Protein AF-A0A7V9LE25-F1 (afdb_monomer_lite)

pLDDT: mean 76.02, std 14.4, range [41.12, 96.38]

Sequence (338 aa):
MLVRAFVCPKCGASRETLEGALIITCVYCGGIIGIDTRHYWDPVKLAAGLDEGIRRSVRPTVFEARQKALGAVIYEAATRRDRARWRCASEEMYTLTAVNDPSQLGAMTVRDWVATGVAMAEAQEFDPAVKQLATDLAMSSVALQTTTDPIAAAREILEAGRRYARAFAALPEAALAMRDGGVEGYAIMMARNYVAGYEGTLGVGVAKRIYAEVFGDRITADARCKKCGAEIAGDLERCAFCGAVSEVRVDDPWLVSNLANWELVAHELVRKGQLDTIDPVRALLGFLRSHRERVAPEHLLEFVRRAIPWVSRERLHEGLAHWALMDDQLELIETLQR

Foldseek 3Di:
DQWDWDAQPPPRDIDTAGPPQQWFADLPQRWIAGPVVRDTDHQVCQLVVNCCVVCVVAPPVRLVVLLVVLVVQLVVCLVVVVLVSNLNSQRSNLLSCCNVDVVVQFPHGSSLSSLQRSVLVSCCRPPVVLVVLVVQLVVLLVCLQPPPDNLVSLLSNLVSLLVNLVVQCPPPSNQVQQPQQHSNLRSQQSSQVSLVVCVVRNDPCNSVCNCCVPVNADPDDDFAAPRRRGDDDDQWDQRNRRRGTGHRDPPDPLLVVVLVVLVVVCVVCVVVVNNPDLVSLVVLVVVCVVPVVPDDLVSSLVSVCVSNVPQDPVSNVVSVVVVPPDPPCVVSNVVNVD

Radius of gyration: 26.1 Å; chains: 1; bounding box: 50×38×78 Å

Secondary structure (DSSP, 8-state):
--EEEEE-TTT--EEEEETT--EEE-TTT--EEETTT--EE-HHHHHTT--HHHHHHS-HHHHHHHHHHHHHHHHHHHHTT-HHHHHHHHHHHHHHHHHH-GGGGTTS-HHHHHHHHHHHHHHHHH-HHHHHHHHHHHHHHHHHHH-S-HHHHHHHHHHHHHHHHHHHHTSTTGGGGGTTTHHHHHHHHHHHHHHHHHGGGS-TTHHHHHHHHHH-----SS-B-TTT--B-SSSEEE-TTT--EEE---S-HHHHHHHHHHHHHHHHHHHTT-TTSSHHHHHHHHHHHHHTTTS-HHHHHHHHHHH-TTS-HHHHHHHHHTT--SGGGHHHHHHTT-

Structure (mmCIF, N/CA/C/O backbone):
data_AF-A0A7V9LE25-F1
#
_entry.id   AF-A0A7V9LE25-F1
#
loop_
_atom_site.group_PDB
_atom_site.id
_atom_site.type_symbol
_atom_site.label_atom_id
_atom_site.label_alt_id
_atom_site.label_comp_id
_atom_site.label_asym_id
_atom_site.label_entity_id
_atom_site.label_seq_id
_atom_site.pdbx_PDB_ins_code
_atom_site.Cartn_x
_atom_site.Cartn_y
_atom_site.Cartn_z
_atom_site.occupancy
_atom_site.B_iso_or_equiv
_atom_site.auth_seq_id
_atom_site.auth_comp_id
_atom_site.auth_asym_id
_atom_site.auth_atom_id
_atom_site.pdbx_PDB_model_num
ATOM 1 N N . MET A 1 1 ? 14.742 6.803 -26.270 1.00 52.91 1 MET A N 1
ATOM 2 C CA . MET A 1 1 ? 14.814 5.337 -26.150 1.00 52.91 1 MET A CA 1
ATOM 3 C C . MET A 1 1 ? 16.131 5.003 -25.485 1.00 52.91 1 MET A C 1
ATOM 5 O O . MET A 1 1 ? 17.131 5.327 -26.097 1.00 52.91 1 MET A O 1
ATOM 9 N N . LEU A 1 2 ? 16.125 4.442 -24.274 1.00 60.12 2 LEU A N 1
ATOM 10 C CA . LEU A 1 2 ? 17.259 3.688 -23.715 1.00 60.12 2 LEU A CA 1
ATOM 11 C C . LEU A 1 2 ? 16.670 2.580 -22.823 1.00 60.12 2 LEU A C 1
ATOM 13 O O . LEU A 1 2 ? 16.793 2.569 -21.596 1.00 60.12 2 LEU A O 1
ATOM 17 N N . VAL A 1 3 ? 15.885 1.723 -23.483 1.00 75.12 3 VAL A N 1
ATOM 18 C CA . VAL A 1 3 ? 15.461 0.420 -22.973 1.00 75.12 3 VAL A CA 1
ATOM 19 C C . VAL A 1 3 ? 16.441 -0.584 -23.577 1.00 75.12 3 VAL A C 1
ATOM 21 O O . VAL A 1 3 ? 16.619 -0.593 -24.794 1.00 75.12 3 VAL A O 1
ATOM 24 N N . ARG A 1 4 ? 17.112 -1.385 -22.748 1.00 84.75 4 ARG A N 1
ATOM 25 C CA . ARG A 1 4 ? 18.022 -2.446 -23.187 1.00 84.75 4 ARG A CA 1
ATOM 26 C C . ARG A 1 4 ? 17.361 -3.808 -23.069 1.00 84.75 4 ARG A C 1
ATOM 28 O O . ARG A 1 4 ? 16.675 -4.091 -22.086 1.00 84.75 4 ARG A O 1
ATOM 35 N N . ALA A 1 5 ? 17.629 -4.664 -24.048 1.00 86.19 5 ALA A N 1
ATOM 36 C CA . ALA A 1 5 ? 17.302 -6.075 -23.951 1.00 86.19 5 ALA A CA 1
ATOM 37 C C . ALA A 1 5 ? 18.282 -6.779 -22.999 1.00 86.19 5 ALA A C 1
ATOM 39 O O . ALA A 1 5 ? 19.484 -6.502 -22.999 1.00 86.19 5 ALA A O 1
ATOM 40 N N . PHE A 1 6 ? 17.782 -7.718 -22.207 1.00 85.12 6 PHE A N 1
ATOM 41 C CA . PHE A 1 6 ? 18.596 -8.634 -21.419 1.00 85.12 6 PHE A CA 1
ATOM 42 C C . PHE A 1 6 ? 17.930 -10.016 -21.368 1.00 85.12 6 PHE A C 1
ATOM 44 O O . PHE A 1 6 ? 16.734 -10.166 -21.612 1.00 85.12 6 PHE A O 1
ATOM 51 N N . VAL A 1 7 ? 18.715 -11.037 -21.031 1.00 87.75 7 VAL A N 1
ATOM 52 C CA . VAL A 1 7 ? 18.238 -12.416 -20.888 1.00 87.75 7 VAL A CA 1
ATOM 53 C C . VAL A 1 7 ? 18.354 -12.835 -19.429 1.00 87.75 7 VAL A C 1
ATOM 55 O O . VAL A 1 7 ? 19.406 -12.659 -18.812 1.00 87.75 7 VAL A O 1
ATOM 58 N N . CYS A 1 8 ? 17.282 -13.391 -18.862 1.00 88.44 8 CYS A N 1
ATOM 59 C CA . CYS A 1 8 ? 17.302 -13.903 -17.496 1.00 88.44 8 CYS A CA 1
ATOM 60 C C . CYS A 1 8 ? 18.345 -15.030 -17.364 1.00 88.44 8 CYS A C 1
ATOM 62 O O . CYS A 1 8 ? 18.209 -16.048 -18.045 1.00 88.44 8 CYS A O 1
ATOM 64 N N . PRO A 1 9 ? 19.325 -14.925 -16.445 1.00 86.69 9 PRO A N 1
ATOM 65 C CA . PRO A 1 9 ? 20.386 -15.924 -16.311 1.00 86.69 9 PRO A CA 1
ATOM 66 C C . PRO A 1 9 ? 19.888 -17.282 -15.789 1.00 86.69 9 PRO A C 1
ATOM 68 O O . PRO A 1 9 ? 20.583 -18.278 -15.942 1.00 86.69 9 PRO A O 1
ATOM 71 N N . LYS A 1 10 ? 18.690 -17.341 -15.185 1.00 87.81 10 LYS A N 1
ATOM 72 C CA . LYS A 1 10 ? 18.098 -18.585 -14.667 1.00 87.81 10 LYS A CA 1
ATOM 73 C C . LYS A 1 10 ? 17.203 -19.302 -15.677 1.00 87.81 10 LYS A C 1
ATOM 75 O O . LYS A 1 10 ? 17.311 -20.512 -15.817 1.00 87.81 10 LYS A O 1
ATOM 80 N N . CYS A 1 11 ? 16.280 -18.587 -16.324 1.00 89.88 11 CYS A N 1
ATOM 81 C CA . CYS A 1 11 ? 15.265 -19.210 -17.188 1.00 89.88 11 CYS A CA 1
ATOM 82 C C . CYS A 1 11 ? 15.449 -18.935 -18.686 1.00 89.88 11 CYS A C 1
ATOM 84 O O . CYS A 1 11 ? 14.677 -19.451 -19.485 1.00 89.88 11 CYS A O 1
ATOM 86 N N . GLY A 1 12 ? 16.425 -18.111 -19.080 1.00 90.31 12 GLY A N 1
ATOM 87 C CA . GLY A 1 12 ? 16.688 -17.795 -20.486 1.00 90.31 12 GLY A CA 1
ATOM 88 C C . GLY A 1 12 ? 15.657 -16.873 -21.148 1.00 90.31 12 GLY A C 1
ATOM 89 O O . GLY A 1 12 ? 15.772 -16.590 -22.336 1.00 90.31 12 GLY A O 1
ATOM 90 N N . ALA A 1 13 ? 14.660 -16.377 -20.411 1.00 89.44 13 ALA A N 1
ATOM 91 C CA . ALA A 1 13 ? 13.652 -15.488 -20.973 1.00 89.44 13 ALA A CA 1
ATOM 92 C C . ALA A 1 13 ? 14.240 -14.120 -21.356 1.00 89.44 13 ALA A C 1
ATOM 94 O O . ALA A 1 13 ? 14.942 -13.497 -20.552 1.00 89.44 13 ALA A O 1
ATOM 95 N N . SER A 1 14 ? 13.907 -13.650 -22.562 1.00 88.00 14 SER A N 1
ATOM 96 C CA . SER A 1 14 ? 14.242 -12.303 -23.034 1.00 88.00 14 SER A CA 1
ATOM 97 C C . SER A 1 14 ? 13.338 -11.259 -22.389 1.00 88.00 14 SER A C 1
ATOM 99 O O . SER A 1 14 ? 12.151 -11.502 -22.140 1.00 88.00 14 SER A O 1
ATOM 101 N N . ARG A 1 15 ? 13.916 -10.103 -22.080 1.00 86.62 15 ARG A N 1
ATOM 102 C CA . ARG A 1 15 ? 13.278 -9.033 -21.326 1.00 86.62 15 ARG A CA 1
ATOM 103 C C . ARG A 1 15 ? 13.868 -7.682 -21.703 1.00 86.62 15 ARG A C 1
ATOM 105 O O . ARG A 1 15 ? 14.985 -7.587 -22.200 1.00 86.62 15 ARG A O 1
ATOM 112 N N . GLU A 1 16 ? 13.116 -6.645 -21.388 1.00 89.88 16 GLU A N 1
ATOM 113 C CA . GLU A 1 16 ? 13.487 -5.252 -21.580 1.00 89.88 16 GLU A CA 1
ATOM 114 C C . GLU A 1 16 ? 13.590 -4.554 -20.220 1.00 89.88 16 GLU A C 1
ATOM 116 O O . GLU A 1 16 ? 12.867 -4.896 -19.285 1.00 89.88 16 GLU A O 1
ATOM 121 N N . THR A 1 17 ? 14.529 -3.621 -20.084 1.00 89.94 17 THR A N 1
ATOM 122 C CA . THR A 1 17 ? 14.715 -2.812 -18.871 1.00 89.94 17 THR A CA 1
ATOM 123 C C . THR A 1 17 ? 15.326 -1.457 -19.215 1.00 89.94 17 THR A C 1
ATOM 125 O O . THR A 1 17 ? 15.861 -1.278 -20.305 1.00 89.94 17 THR A O 1
ATOM 128 N N . LEU A 1 18 ? 15.305 -0.495 -18.296 1.00 90.69 18 LEU A N 1
ATOM 129 C CA . LEU A 1 18 ? 16.028 0.765 -18.476 1.00 90.69 18 LEU A CA 1
ATOM 130 C C . LEU A 1 18 ? 17.547 0.531 -18.509 1.00 90.69 18 LEU A C 1
ATOM 132 O O . LEU A 1 18 ? 18.080 -0.311 -17.786 1.00 90.69 18 LEU A O 1
ATOM 136 N N . GLU A 1 19 ? 18.281 1.319 -19.295 1.00 86.12 19 GLU A N 1
ATOM 137 C CA . GLU A 1 19 ? 19.746 1.196 -19.360 1.00 86.12 19 GLU A CA 1
ATOM 138 C C . GLU A 1 19 ? 20.439 1.369 -18.004 1.00 86.12 19 GLU A C 1
ATOM 140 O O . GLU A 1 19 ? 21.367 0.628 -17.703 1.00 86.12 19 GLU A O 1
ATOM 145 N N . GLY A 1 20 ? 19.942 2.260 -17.146 1.00 84.44 20 GLY A N 1
ATOM 146 C CA . GLY A 1 20 ? 20.463 2.466 -15.790 1.00 84.44 20 GLY A CA 1
ATOM 147 C C . GLY A 1 20 ? 19.776 1.644 -14.697 1.00 84.44 20 GLY A C 1
ATOM 148 O O . GLY A 1 20 ? 19.848 2.044 -13.536 1.00 84.44 20 GLY A O 1
ATOM 149 N N . ALA A 1 21 ? 19.030 0.591 -15.047 1.00 87.19 21 ALA A N 1
ATOM 150 C CA . ALA A 1 21 ? 18.333 -0.218 -14.054 1.00 87.19 21 ALA A CA 1
ATOM 151 C C . ALA A 1 21 ? 19.314 -0.938 -13.124 1.00 87.19 21 ALA A C 1
ATOM 153 O O . ALA A 1 21 ? 20.298 -1.507 -13.590 1.00 87.19 21 ALA A O 1
ATOM 154 N N . LEU A 1 22 ? 19.031 -0.939 -11.820 1.00 86.44 22 LEU A N 1
ATOM 155 C CA . LEU A 1 22 ? 19.869 -1.614 -10.825 1.00 86.44 22 LEU A CA 1
ATOM 156 C C . LEU A 1 22 ? 19.486 -3.084 -10.685 1.00 86.44 22 LEU A C 1
ATOM 158 O O . LEU A 1 22 ? 20.320 -3.985 -10.812 1.00 86.44 22 LEU A O 1
ATOM 162 N N . ILE A 1 23 ? 18.203 -3.312 -10.421 1.00 87.56 23 ILE A N 1
ATOM 163 C CA . ILE A 1 23 ? 17.620 -4.631 -10.220 1.00 87.56 23 ILE A CA 1
ATOM 164 C C . ILE A 1 23 ? 16.262 -4.704 -10.893 1.00 87.56 23 ILE A C 1
ATOM 166 O O . ILE A 1 23 ? 15.583 -3.698 -11.057 1.00 87.56 23 ILE A O 1
ATOM 170 N N . ILE A 1 24 ? 15.843 -5.908 -11.241 1.00 87.69 24 ILE A N 1
ATOM 171 C CA . ILE A 1 24 ? 14.534 -6.152 -11.842 1.00 87.69 24 ILE A CA 1
ATOM 172 C C . ILE A 1 24 ? 14.018 -7.528 -11.452 1.00 87.69 24 ILE A C 1
ATOM 174 O O . ILE A 1 24 ? 14.795 -8.438 -11.159 1.00 87.69 24 ILE A O 1
ATOM 178 N N . THR A 1 25 ? 12.704 -7.697 -11.516 1.00 90.25 25 THR A N 1
ATOM 179 C CA . THR A 1 25 ? 12.060 -8.992 -11.307 1.00 90.25 25 THR A CA 1
ATOM 180 C C . THR A 1 25 ? 11.818 -9.686 -12.644 1.00 90.25 25 THR A C 1
ATOM 182 O O . THR A 1 25 ? 11.245 -9.114 -13.572 1.00 90.25 25 THR A O 1
ATOM 185 N N . CYS A 1 26 ? 12.229 -10.946 -12.769 1.00 88.94 26 CYS A N 1
ATOM 186 C CA . CYS A 1 26 ? 11.864 -11.762 -13.920 1.00 88.94 26 CYS A CA 1
ATOM 187 C C . CYS A 1 26 ? 10.402 -12.205 -13.804 1.00 88.94 26 CYS A C 1
ATOM 189 O O . CYS A 1 26 ? 10.065 -13.005 -12.938 1.00 88.94 26 CYS A O 1
ATOM 191 N N . VAL A 1 27 ? 9.540 -11.770 -14.723 1.00 83.50 27 VAL A N 1
ATOM 192 C CA . VAL A 1 27 ? 8.109 -12.142 -14.712 1.00 83.50 27 VAL A CA 1
ATOM 193 C C . VAL A 1 27 ? 7.844 -13.635 -14.924 1.00 83.50 27 VAL A C 1
ATOM 195 O O . VAL A 1 27 ? 6.746 -14.100 -14.658 1.00 83.50 27 VAL A O 1
ATOM 198 N N . TYR A 1 28 ? 8.830 -14.401 -15.397 1.00 85.38 28 TYR A N 1
ATOM 199 C CA . TYR A 1 28 ? 8.669 -15.834 -15.644 1.00 85.38 28 TYR A CA 1
ATOM 200 C C . TYR A 1 28 ? 9.037 -16.653 -14.405 1.00 85.38 28 TYR A C 1
ATOM 202 O O . TYR A 1 28 ? 8.197 -17.356 -13.846 1.00 85.38 28 TYR A O 1
ATOM 210 N N . CYS A 1 29 ? 10.283 -16.533 -13.933 1.00 85.62 29 CYS A N 1
ATOM 211 C CA . CYS A 1 29 ? 10.780 -17.320 -12.799 1.00 85.62 29 CYS A CA 1
ATOM 212 C C . CYS A 1 29 ? 10.691 -16.604 -11.443 1.00 85.62 29 CYS A C 1
ATOM 214 O O . CYS A 1 29 ? 11.029 -17.194 -10.421 1.00 85.62 29 CYS A O 1
ATOM 216 N N . GLY A 1 30 ? 10.285 -15.333 -11.432 1.00 85.25 30 GLY A N 1
ATOM 217 C CA . GLY A 1 30 ? 10.141 -14.494 -10.244 1.00 85.25 30 GLY A CA 1
ATOM 218 C C . GLY A 1 30 ? 11.441 -14.013 -9.612 1.00 85.25 30 GLY A C 1
ATOM 219 O O . GLY A 1 30 ? 11.386 -13.246 -8.659 1.00 85.25 30 GLY A O 1
ATOM 220 N N . GLY A 1 31 ? 12.602 -14.444 -10.107 1.00 86.12 31 GLY A N 1
ATOM 221 C CA . GLY A 1 31 ? 13.877 -14.063 -9.509 1.00 86.12 31 GLY A CA 1
ATOM 222 C C . GLY A 1 31 ? 14.253 -12.611 -9.742 1.00 86.12 31 GLY A C 1
ATOM 223 O O . GLY A 1 31 ? 13.949 -12.041 -10.793 1.00 86.12 31 GLY A O 1
ATOM 224 N N . ILE A 1 32 ? 14.941 -12.045 -8.754 1.00 87.44 32 ILE A N 1
ATOM 225 C CA . ILE A 1 32 ? 15.479 -10.690 -8.825 1.00 87.44 32 ILE A CA 1
ATOM 226 C C . ILE A 1 32 ? 16.865 -10.778 -9.447 1.00 87.44 32 ILE A C 1
ATOM 228 O O . ILE A 1 32 ? 17.665 -11.643 -9.089 1.00 87.44 32 ILE A O 1
ATOM 232 N N . ILE A 1 33 ? 17.137 -9.908 -10.410 1.00 87.56 33 ILE A N 1
ATOM 233 C CA . ILE A 1 33 ? 18.364 -9.941 -11.198 1.00 87.56 33 ILE A CA 1
ATOM 234 C C . ILE A 1 33 ? 19.048 -8.594 -11.073 1.00 87.56 33 ILE A C 1
ATOM 236 O O . ILE A 1 33 ? 18.444 -7.564 -11.369 1.00 87.56 33 ILE A O 1
ATOM 240 N N . GLY A 1 34 ? 20.311 -8.617 -10.663 1.00 86.56 34 GLY A N 1
ATOM 241 C CA . GLY A 1 34 ? 21.190 -7.460 -10.701 1.00 86.56 34 GLY A CA 1
ATOM 242 C C . GLY A 1 34 ? 21.617 -7.247 -12.136 1.00 86.56 34 GLY A C 1
ATOM 243 O O . GLY A 1 34 ? 22.195 -8.138 -12.753 1.00 86.56 34 GLY A O 1
ATOM 244 N N . ILE A 1 35 ? 21.293 -6.094 -12.694 1.00 82.50 35 ILE A N 1
ATOM 245 C CA . ILE A 1 35 ? 21.424 -5.887 -14.130 1.00 82.50 35 ILE A CA 1
ATOM 246 C C . ILE A 1 35 ? 22.896 -5.822 -14.563 1.00 82.50 35 ILE A C 1
ATOM 248 O O . ILE A 1 35 ? 23.280 -6.465 -15.542 1.00 82.50 35 ILE A O 1
ATOM 252 N N . ASP A 1 36 ? 23.732 -5.109 -13.809 1.00 78.81 36 ASP A N 1
ATOM 253 C CA . ASP A 1 36 ? 25.155 -4.977 -14.135 1.00 78.81 36 ASP A CA 1
ATOM 254 C C . ASP A 1 36 ? 25.995 -6.112 -13.534 1.00 78.81 36 ASP A C 1
ATOM 256 O O . ASP A 1 36 ? 26.968 -6.558 -14.137 1.00 78.81 36 ASP A O 1
ATOM 260 N N . THR A 1 37 ? 25.588 -6.650 -12.380 1.00 76.62 37 THR A N 1
ATOM 261 C CA . THR A 1 37 ? 26.287 -7.772 -11.730 1.00 76.62 37 THR A CA 1
ATOM 262 C C . THR A 1 37 ? 25.916 -9.129 -12.327 1.00 76.62 37 THR A C 1
ATOM 264 O O . THR A 1 37 ? 26.602 -10.117 -12.071 1.00 76.62 37 THR A O 1
ATOM 267 N N . ARG A 1 38 ? 24.803 -9.202 -13.075 1.00 76.31 38 ARG A N 1
ATOM 268 C CA . ARG A 1 38 ? 24.114 -10.438 -13.495 1.00 76.31 38 ARG A CA 1
ATOM 269 C C . ARG A 1 38 ? 23.834 -11.407 -12.349 1.00 76.31 38 ARG A C 1
ATOM 271 O O . ARG A 1 38 ? 23.556 -12.585 -12.583 1.00 76.31 38 ARG A O 1
ATOM 278 N N . HIS A 1 39 ? 23.909 -10.924 -11.112 1.00 81.19 39 HIS A N 1
ATOM 279 C CA . HIS A 1 39 ? 23.677 -11.753 -9.952 1.00 81.19 39 HIS A CA 1
ATOM 280 C C . HIS A 1 39 ? 22.187 -12.074 -9.865 1.00 81.19 39 HIS A C 1
ATOM 282 O O . HIS A 1 39 ? 21.336 -11.239 -10.172 1.00 81.19 39 HIS A O 1
ATOM 288 N N . TYR A 1 40 ? 21.887 -13.314 -9.505 1.00 81.50 40 TYR A N 1
ATOM 289 C CA . TYR A 1 40 ? 20.531 -13.816 -9.390 1.00 81.50 40 TYR A CA 1
ATOM 290 C C . TYR A 1 40 ? 20.233 -14.052 -7.917 1.00 81.50 40 TYR A C 1
ATOM 292 O O . TYR A 1 40 ? 20.976 -14.774 -7.251 1.00 81.50 40 TYR A O 1
ATOM 300 N N . TRP A 1 41 ? 19.110 -13.517 -7.452 1.00 81.00 41 TRP A N 1
ATOM 301 C CA . TRP A 1 41 ? 18.604 -13.768 -6.112 1.00 81.00 41 TRP A CA 1
ATOM 302 C C . TRP A 1 41 ? 17.313 -14.568 -6.160 1.00 81.00 41 TRP A C 1
ATOM 304 O O . TRP A 1 41 ? 16.417 -14.324 -6.979 1.00 81.00 41 TRP A O 1
ATOM 314 N N . ASP A 1 42 ? 17.236 -15.560 -5.274 1.00 73.94 42 ASP A N 1
ATOM 315 C CA . ASP A 1 42 ? 16.081 -16.438 -5.198 1.00 73.94 42 ASP A CA 1
ATOM 316 C C . ASP A 1 42 ? 14.912 -15.720 -4.502 1.00 73.94 42 ASP A C 1
ATOM 318 O O . ASP A 1 42 ? 15.053 -15.293 -3.351 1.00 73.94 42 ASP A O 1
ATOM 322 N N . PRO A 1 43 ? 13.746 -15.603 -5.159 1.00 67.81 43 PRO A N 1
ATOM 323 C CA . PRO A 1 43 ? 12.622 -14.854 -4.613 1.00 67.81 43 PRO A CA 1
ATOM 324 C C . PRO A 1 43 ? 12.045 -15.488 -3.342 1.00 67.81 43 PRO A C 1
ATOM 326 O O . PRO A 1 43 ? 11.493 -14.773 -2.509 1.00 67.81 43 PRO A O 1
ATOM 329 N N . VAL A 1 44 ? 12.207 -16.805 -3.153 1.00 67.62 44 VAL A N 1
ATOM 330 C CA . VAL A 1 44 ? 11.754 -17.511 -1.944 1.00 67.62 44 VAL A CA 1
ATOM 331 C C . VAL A 1 44 ? 12.625 -17.135 -0.743 1.00 67.62 44 VAL A C 1
ATOM 333 O O . VAL A 1 44 ? 12.113 -16.927 0.355 1.00 67.62 44 VAL A O 1
ATOM 336 N N . LYS A 1 45 ? 13.940 -16.990 -0.949 1.00 64.31 45 LYS A N 1
ATOM 337 C CA . LYS A 1 45 ? 14.878 -16.590 0.114 1.00 64.31 45 LYS A CA 1
ATOM 338 C C . LYS A 1 45 ? 14.700 -15.130 0.520 1.00 64.31 45 LYS A C 1
ATOM 340 O O . LYS A 1 45 ? 14.842 -14.809 1.697 1.00 64.31 45 LYS A O 1
ATOM 345 N N . LEU A 1 46 ? 14.341 -14.268 -0.432 1.00 62.00 46 LEU A N 1
ATOM 346 C CA . LEU A 1 46 ? 14.063 -12.862 -0.157 1.00 62.00 46 LEU A CA 1
ATOM 347 C C . LEU A 1 46 ? 12.790 -12.669 0.678 1.00 62.00 46 LEU A C 1
ATOM 349 O O . LEU A 1 46 ? 12.817 -11.938 1.663 1.00 62.00 46 LEU A O 1
ATOM 353 N N . ALA A 1 47 ? 11.698 -13.356 0.322 1.00 56.88 47 ALA A N 1
ATOM 354 C CA . ALA A 1 47 ? 10.437 -13.286 1.066 1.00 56.88 47 ALA A CA 1
ATOM 355 C C . ALA A 1 47 ? 10.575 -13.794 2.514 1.00 56.88 47 ALA A C 1
ATOM 357 O O . ALA A 1 47 ? 9.887 -13.314 3.407 1.00 56.88 47 ALA A O 1
ATOM 358 N N . ALA A 1 48 ? 11.504 -14.722 2.761 1.00 55.47 48 ALA A N 1
ATOM 359 C CA . ALA A 1 48 ? 11.824 -15.216 4.098 1.00 55.47 48 ALA A CA 1
ATOM 360 C C . ALA A 1 48 ? 12.759 -14.286 4.905 1.00 55.47 48 ALA A C 1
ATOM 362 O O . ALA A 1 48 ? 13.131 -14.628 6.025 1.00 55.47 48 ALA A O 1
ATOM 363 N N . GLY A 1 49 ? 13.195 -13.149 4.344 1.00 54.81 49 GLY A N 1
ATOM 364 C CA . GLY A 1 49 ? 14.175 -12.259 4.980 1.00 54.81 49 GLY A CA 1
ATOM 365 C C . GLY A 1 49 ? 15.578 -12.869 5.113 1.00 54.81 49 GLY A C 1
ATOM 366 O O . GLY A 1 49 ? 16.420 -12.325 5.820 1.00 54.81 49 GLY A O 1
ATOM 367 N N . LEU A 1 50 ? 15.838 -13.994 4.438 1.00 48.72 50 LEU A N 1
ATOM 368 C CA . LEU A 1 50 ? 17.072 -14.779 4.557 1.00 48.72 50 LEU A CA 1
ATOM 369 C C . LEU A 1 50 ? 18.173 -14.322 3.591 1.00 48.72 50 LEU A C 1
ATOM 371 O O . LEU A 1 50 ? 19.291 -14.832 3.655 1.00 48.72 50 LEU A O 1
ATOM 375 N N . ASP A 1 51 ? 17.873 -13.385 2.688 1.00 60.41 51 ASP A N 1
ATOM 376 C CA . ASP A 1 51 ? 18.823 -12.872 1.700 1.00 60.41 51 ASP A CA 1
ATOM 377 C C . ASP A 1 51 ? 19.199 -11.410 1.976 1.00 60.41 51 ASP A C 1
ATOM 379 O O . ASP A 1 51 ? 18.830 -10.470 1.268 1.00 60.41 51 ASP A O 1
ATOM 383 N N . GLU A 1 52 ? 19.995 -11.221 3.030 1.00 57.72 52 GLU A N 1
ATOM 384 C CA . GLU A 1 52 ? 20.647 -9.945 3.350 1.00 57.72 52 GLU A CA 1
ATOM 385 C C . GLU A 1 52 ? 21.628 -9.498 2.242 1.00 57.72 52 GLU A C 1
ATOM 387 O O . GLU A 1 52 ? 22.088 -8.353 2.223 1.00 57.72 52 GLU A O 1
ATOM 392 N N . GLY A 1 53 ? 21.926 -10.387 1.285 1.00 58.88 53 GLY A N 1
ATOM 393 C CA . GLY A 1 53 ? 22.818 -10.165 0.159 1.00 58.88 53 GLY A CA 1
ATOM 394 C C . GLY A 1 53 ? 22.367 -9.037 -0.765 1.00 58.88 53 GLY A C 1
ATOM 395 O O . GLY A 1 53 ? 23.222 -8.268 -1.202 1.00 58.88 53 GLY A O 1
ATOM 396 N N . ILE A 1 54 ? 21.063 -8.853 -1.020 1.00 64.00 54 ILE A N 1
ATOM 397 C CA . ILE A 1 54 ? 20.599 -7.763 -1.907 1.00 64.00 54 ILE A CA 1
ATOM 398 C C . ILE A 1 54 ? 20.820 -6.393 -1.265 1.00 64.00 54 ILE A C 1
ATOM 400 O O . ILE A 1 54 ? 21.391 -5.498 -1.891 1.00 64.00 54 ILE A O 1
ATOM 404 N N . ARG A 1 55 ? 20.435 -6.243 0.009 1.00 61.88 55 ARG A N 1
ATOM 405 C CA . ARG A 1 55 ? 20.621 -4.996 0.772 1.00 61.88 55 ARG A CA 1
ATOM 406 C C . ARG A 1 55 ? 22.099 -4.667 1.003 1.00 61.88 55 ARG A C 1
ATOM 408 O O . ARG A 1 55 ? 22.457 -3.501 1.114 1.00 61.88 55 ARG A O 1
ATOM 415 N N . ARG A 1 56 ? 22.971 -5.681 1.052 1.00 59.00 56 ARG A N 1
ATOM 416 C CA . ARG A 1 56 ? 24.433 -5.496 1.100 1.00 59.00 56 ARG A CA 1
ATOM 417 C C . ARG A 1 56 ? 25.037 -5.177 -0.274 1.00 59.00 56 ARG A C 1
ATOM 419 O O . ARG A 1 56 ? 26.043 -4.476 -0.335 1.00 59.00 56 ARG A O 1
ATOM 426 N N . SER A 1 57 ? 24.435 -5.666 -1.361 1.00 59.50 57 SER A N 1
ATOM 427 C CA . SER A 1 57 ? 24.924 -5.469 -2.737 1.00 59.50 57 SER A CA 1
ATOM 428 C C . SER A 1 57 ? 24.611 -4.082 -3.296 1.00 59.50 57 SER A C 1
ATOM 430 O O . SER A 1 57 ? 25.336 -3.590 -4.158 1.00 59.50 57 SER A O 1
ATOM 432 N N . VAL A 1 58 ? 23.557 -3.431 -2.804 1.00 63.38 58 VAL A N 1
ATOM 433 C CA . VAL A 1 58 ? 23.186 -2.066 -3.188 1.00 63.38 58 VAL A CA 1
ATOM 434 C C . VAL A 1 58 ? 23.000 -1.252 -1.910 1.00 63.38 58 VAL A C 1
ATOM 436 O O . VAL A 1 58 ? 22.178 -1.582 -1.065 1.00 63.38 58 VAL A O 1
ATOM 439 N N . ARG A 1 59 ? 23.792 -0.190 -1.728 1.00 65.88 59 ARG A N 1
ATOM 440 C CA . ARG A 1 59 ? 23.714 0.636 -0.511 1.00 65.88 59 ARG A CA 1
ATOM 441 C C . ARG A 1 59 ? 22.320 1.284 -0.394 1.00 65.88 59 ARG A C 1
ATOM 443 O O . ARG A 1 59 ? 21.812 1.737 -1.419 1.00 65.88 59 ARG A O 1
ATOM 450 N N . PRO A 1 60 ? 21.735 1.430 0.811 1.00 65.94 60 PRO A N 1
ATOM 451 C CA . PRO A 1 60 ? 20.420 2.064 0.997 1.00 65.94 60 PRO A CA 1
ATOM 452 C C . PRO A 1 60 ? 20.287 3.440 0.327 1.00 65.94 60 PRO A C 1
ATOM 454 O O . PRO A 1 60 ? 19.309 3.718 -0.357 1.00 65.94 60 PRO A O 1
ATOM 457 N N . THR A 1 61 ? 21.333 4.264 0.398 1.00 71.25 61 THR A N 1
ATOM 458 C CA . THR A 1 61 ? 21.371 5.582 -0.256 1.00 71.25 61 THR A CA 1
ATOM 459 C C . THR A 1 61 ? 21.287 5.511 -1.785 1.00 71.25 61 THR A C 1
ATOM 461 O O . THR A 1 61 ? 20.785 6.432 -2.425 1.00 71.25 61 THR A O 1
ATOM 464 N N . VAL A 1 62 ? 21.755 4.415 -2.388 1.00 76.81 62 VAL A N 1
ATOM 465 C CA . VAL A 1 62 ? 21.659 4.163 -3.833 1.00 76.81 62 VAL A CA 1
ATOM 466 C C . VAL A 1 62 ? 20.247 3.704 -4.206 1.00 76.81 62 VAL A C 1
ATOM 468 O O . VAL A 1 62 ? 19.740 4.131 -5.242 1.00 76.81 62 VAL A O 1
ATOM 471 N N . PHE A 1 63 ? 19.585 2.908 -3.355 1.00 77.12 63 PHE A N 1
ATOM 472 C CA . PHE A 1 63 ? 18.170 2.548 -3.525 1.00 77.12 63 PHE A CA 1
ATOM 473 C C . PHE A 1 63 ? 17.274 3.790 -3.532 1.00 77.12 63 PHE A C 1
ATOM 475 O O . PHE A 1 63 ? 16.527 3.994 -4.487 1.00 77.12 63 PHE A O 1
ATOM 482 N N . GLU A 1 64 ? 17.392 4.648 -2.519 1.00 78.25 64 GLU A N 1
ATOM 483 C CA . GLU A 1 64 ? 16.576 5.863 -2.391 1.00 78.25 64 GLU A CA 1
ATOM 484 C C . GLU A 1 64 ? 16.812 6.837 -3.554 1.00 78.25 64 GLU A C 1
ATOM 486 O O . GLU A 1 64 ? 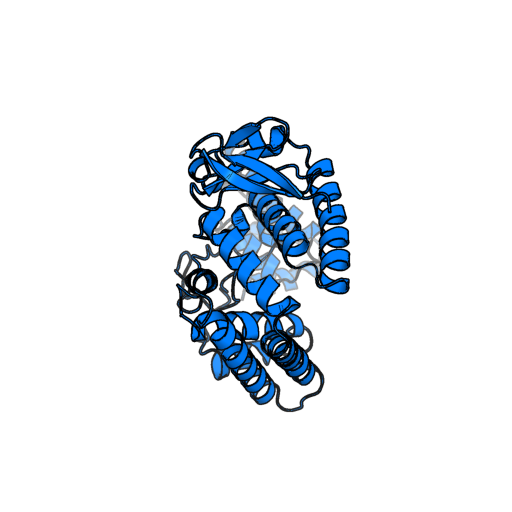15.866 7.340 -4.169 1.00 78.25 64 GLU A O 1
ATOM 491 N N . ALA A 1 65 ? 18.081 7.068 -3.917 1.00 84.19 65 ALA A N 1
ATOM 492 C CA . ALA A 1 65 ? 18.430 7.906 -5.060 1.00 84.19 65 ALA A CA 1
ATOM 493 C C . ALA A 1 65 ? 17.854 7.346 -6.370 1.00 84.19 65 ALA A C 1
ATOM 495 O O . ALA A 1 65 ? 17.346 8.107 -7.202 1.00 84.19 65 ALA A O 1
ATOM 496 N N . ARG A 1 66 ? 17.885 6.017 -6.547 1.00 88.50 66 ARG A N 1
ATOM 497 C CA . ARG A 1 66 ? 17.312 5.362 -7.724 1.00 88.50 66 ARG A CA 1
ATOM 498 C C . ARG A 1 66 ? 15.793 5.458 -7.747 1.00 88.50 66 ARG A C 1
ATOM 500 O O . ARG A 1 66 ? 15.254 5.799 -8.795 1.00 88.50 66 ARG A O 1
ATOM 507 N N . GLN A 1 67 ? 15.107 5.230 -6.628 1.00 87.25 67 GLN A N 1
ATOM 508 C CA . GLN A 1 67 ? 13.653 5.402 -6.540 1.00 87.25 67 GLN A CA 1
ATOM 509 C C . GLN A 1 67 ? 13.251 6.833 -6.921 1.00 87.25 67 GLN A C 1
ATOM 511 O O . GLN A 1 67 ? 12.376 7.027 -7.764 1.00 87.25 67 GLN A O 1
ATOM 516 N N . LYS A 1 68 ? 13.958 7.851 -6.413 1.00 87.56 68 LYS A N 1
ATOM 517 C CA . LYS A 1 68 ? 13.709 9.247 -6.802 1.00 87.56 68 LYS A CA 1
ATOM 518 C C . LYS A 1 68 ? 13.911 9.482 -8.305 1.00 87.56 68 LYS A C 1
ATOM 520 O O . LYS A 1 68 ? 13.085 10.138 -8.939 1.00 87.56 68 LYS A O 1
ATOM 525 N N . ALA A 1 69 ? 14.979 8.933 -8.887 1.00 89.88 69 ALA A N 1
ATOM 526 C CA . ALA A 1 69 ? 15.242 9.037 -10.323 1.00 89.88 69 ALA A CA 1
ATOM 527 C C . ALA A 1 69 ? 14.161 8.336 -11.166 1.00 89.88 69 ALA A C 1
ATOM 529 O O . ALA A 1 69 ? 13.714 8.881 -12.174 1.00 89.88 69 ALA A O 1
ATOM 530 N N . LEU A 1 70 ? 13.699 7.159 -10.738 1.00 92.75 70 LEU A N 1
ATOM 531 C CA . LEU A 1 70 ? 12.611 6.432 -11.390 1.00 92.75 70 LEU A CA 1
ATOM 532 C C . LEU A 1 70 ? 11.300 7.209 -11.346 1.00 92.75 70 LEU A C 1
ATOM 534 O O . LEU A 1 70 ? 10.609 7.245 -12.357 1.00 92.75 70 LEU A O 1
ATOM 538 N N . GLY A 1 71 ? 10.996 7.897 -10.242 1.00 92.38 71 GLY A N 1
ATOM 539 C CA . GLY A 1 71 ? 9.833 8.786 -10.161 1.00 92.38 71 GLY A CA 1
ATOM 540 C C . GLY A 1 71 ? 9.822 9.844 -11.273 1.00 92.38 71 GLY A C 1
ATOM 541 O O . GLY A 1 71 ? 8.800 10.044 -11.928 1.00 92.38 71 GLY A O 1
ATOM 542 N N . ALA A 1 72 ? 10.976 10.456 -11.564 1.00 92.75 72 ALA A N 1
ATOM 543 C CA . ALA A 1 72 ? 11.104 11.408 -12.669 1.00 92.75 72 ALA A CA 1
ATOM 544 C C . ALA A 1 72 ? 10.920 10.745 -14.048 1.00 92.75 72 ALA A C 1
ATOM 546 O O . ALA A 1 72 ? 10.256 11.309 -14.917 1.00 92.75 72 ALA A O 1
ATOM 547 N N . VAL A 1 73 ? 11.460 9.535 -14.246 1.00 94.44 73 VAL A N 1
ATOM 548 C CA . VAL A 1 73 ? 11.303 8.778 -15.502 1.00 94.44 73 VAL A CA 1
ATOM 549 C C . VAL A 1 73 ? 9.850 8.361 -15.731 1.00 94.44 73 VAL A C 1
ATOM 551 O O . VAL A 1 73 ? 9.354 8.505 -16.846 1.00 94.44 73 VAL A O 1
ATOM 554 N N . ILE A 1 74 ? 9.166 7.874 -14.693 1.00 95.38 74 ILE A N 1
ATOM 555 C CA . ILE A 1 74 ? 7.747 7.495 -14.726 1.00 95.38 74 ILE A CA 1
ATOM 556 C C . ILE A 1 74 ? 6.902 8.707 -15.129 1.00 95.38 74 ILE A C 1
ATOM 558 O O . ILE A 1 74 ? 6.106 8.614 -16.062 1.00 95.38 74 ILE A O 1
ATOM 562 N N . TYR A 1 75 ? 7.128 9.860 -14.493 1.00 94.50 75 TYR A N 1
ATOM 563 C CA . TYR A 1 75 ? 6.419 11.102 -14.806 1.00 94.50 75 TYR A CA 1
ATOM 564 C C . TYR A 1 75 ? 6.651 11.575 -16.252 1.00 94.50 75 TYR A C 1
ATOM 566 O O . TYR A 1 75 ? 5.702 11.894 -16.976 1.00 94.50 75 TYR A O 1
ATOM 574 N N . GLU A 1 76 ? 7.909 11.592 -16.706 1.00 95.50 76 GLU A N 1
ATOM 575 C CA . GLU A 1 76 ? 8.268 11.963 -18.080 1.00 95.50 76 GLU A CA 1
ATOM 576 C C . GLU A 1 76 ? 7.604 11.024 -19.102 1.00 95.50 76 GLU A C 1
ATOM 578 O O . GLU A 1 76 ? 7.027 11.481 -20.093 1.00 95.50 76 GLU A O 1
ATOM 583 N N . ALA A 1 77 ? 7.659 9.711 -18.855 1.00 95.06 77 ALA A N 1
ATOM 584 C CA . ALA A 1 77 ? 7.079 8.697 -19.727 1.00 95.06 77 ALA A CA 1
ATOM 585 C C . ALA A 1 77 ? 5.547 8.800 -19.784 1.00 95.06 77 ALA A C 1
ATOM 587 O O . ALA A 1 77 ? 4.981 8.759 -20.876 1.00 95.06 77 ALA A O 1
ATOM 588 N N . ALA A 1 78 ? 4.883 9.019 -18.644 1.00 95.06 78 ALA A N 1
ATOM 589 C CA . ALA A 1 78 ? 3.439 9.247 -18.581 1.00 95.06 78 ALA A CA 1
ATOM 590 C C . ALA A 1 78 ? 3.029 10.483 -19.399 1.00 95.06 78 ALA A C 1
ATOM 592 O O . ALA A 1 78 ? 2.145 10.402 -20.254 1.00 95.06 78 ALA A O 1
ATOM 593 N N . THR A 1 79 ? 3.743 11.601 -19.219 1.00 95.56 79 THR A N 1
ATOM 594 C CA . THR A 1 79 ? 3.493 12.860 -19.944 1.00 95.56 79 THR A CA 1
ATOM 595 C C . THR A 1 79 ? 3.619 12.682 -21.457 1.00 95.56 79 THR A C 1
ATOM 597 O O . THR A 1 79 ? 2.821 13.213 -22.227 1.00 95.56 79 THR A O 1
ATOM 600 N N . ARG A 1 80 ? 4.608 11.899 -21.900 1.00 95.88 80 ARG A N 1
ATOM 601 C CA . ARG A 1 80 ? 4.845 11.596 -23.321 1.00 95.88 80 ARG A CA 1
ATOM 602 C C . ARG A 1 80 ? 4.008 10.441 -23.865 1.00 95.88 80 ARG A C 1
ATOM 604 O O . ARG A 1 80 ? 4.158 10.100 -25.034 1.00 95.88 80 ARG A O 1
ATOM 611 N N . ARG A 1 81 ? 3.156 9.832 -23.037 1.00 94.56 81 ARG A N 1
ATOM 612 C CA . ARG A 1 81 ? 2.404 8.610 -23.356 1.00 94.56 81 ARG A CA 1
ATOM 613 C C . ARG A 1 81 ? 3.297 7.431 -23.798 1.00 94.56 81 ARG A C 1
ATOM 615 O O . ARG A 1 81 ? 2.847 6.546 -24.521 1.00 94.56 81 ARG A O 1
ATOM 622 N N . ASP A 1 82 ? 4.551 7.387 -23.344 1.00 95.19 82 ASP A N 1
ATOM 623 C CA . ASP A 1 82 ? 5.504 6.303 -23.623 1.00 95.19 82 ASP A CA 1
ATOM 624 C C . ASP A 1 82 ? 5.278 5.136 -22.650 1.00 95.19 82 ASP A C 1
ATOM 626 O O . ASP A 1 82 ? 5.929 5.005 -21.609 1.00 95.19 82 ASP A O 1
ATOM 630 N N . ARG A 1 83 ? 4.302 4.293 -22.993 1.00 94.38 83 ARG A N 1
ATOM 631 C CA . ARG A 1 83 ? 3.845 3.175 -22.158 1.00 94.38 83 ARG A CA 1
ATOM 632 C C . ARG A 1 83 ? 4.945 2.143 -21.878 1.00 94.38 83 ARG A C 1
ATOM 634 O O . ARG A 1 83 ? 5.030 1.628 -20.767 1.00 94.38 83 ARG A O 1
ATOM 641 N N . ALA A 1 84 ? 5.814 1.857 -22.849 1.00 92.88 84 ALA A N 1
ATOM 642 C CA . ALA A 1 84 ? 6.878 0.861 -22.697 1.00 92.88 84 ALA A CA 1
ATOM 643 C C . ALA A 1 84 ? 7.956 1.326 -21.707 1.00 92.88 84 ALA A C 1
ATOM 645 O O . ALA A 1 84 ? 8.335 0.586 -20.794 1.00 92.88 84 ALA A O 1
ATOM 646 N N . ARG A 1 85 ? 8.404 2.583 -21.835 1.00 93.19 85 ARG A N 1
ATOM 647 C CA . ARG A 1 85 ? 9.362 3.173 -20.893 1.00 93.19 85 ARG A CA 1
ATOM 648 C C . ARG A 1 85 ? 8.764 3.310 -19.497 1.00 93.19 85 ARG A C 1
ATOM 650 O O . ARG A 1 85 ? 9.462 3.039 -18.521 1.00 93.19 85 ARG A O 1
ATOM 657 N N . TRP A 1 86 ? 7.486 3.689 -19.409 1.00 95.69 86 TRP A N 1
ATOM 658 C CA . TRP A 1 86 ? 6.756 3.750 -18.144 1.00 95.69 86 TRP A CA 1
ATOM 659 C C . TRP A 1 86 ? 6.733 2.380 -17.458 1.00 95.69 86 TRP A C 1
ATOM 661 O O . TRP A 1 86 ? 7.132 2.283 -16.301 1.00 95.69 86 TRP A O 1
ATOM 671 N N . ARG A 1 87 ? 6.378 1.305 -18.184 1.00 94.44 87 ARG A N 1
ATOM 672 C CA . ARG A 1 87 ? 6.363 -0.066 -17.642 1.00 94.44 87 ARG A CA 1
ATOM 673 C C . ARG A 1 87 ? 7.720 -0.479 -17.087 1.00 94.44 87 ARG A C 1
ATOM 675 O O . ARG A 1 87 ? 7.779 -0.922 -15.947 1.00 94.44 87 ARG A O 1
ATOM 682 N N . CYS A 1 88 ? 8.800 -0.291 -17.849 1.00 93.69 88 CYS A N 1
ATOM 683 C CA . CYS A 1 88 ? 10.148 -0.656 -17.397 1.00 93.69 88 CYS A CA 1
ATOM 684 C C . CYS A 1 88 ? 10.534 0.077 -16.101 1.00 93.69 88 CYS A C 1
ATOM 686 O O . CYS A 1 88 ? 11.102 -0.522 -15.189 1.00 93.69 88 CYS A O 1
ATOM 688 N N . ALA A 1 89 ? 10.216 1.372 -16.009 1.00 94.56 89 ALA A N 1
ATOM 689 C CA . ALA A 1 89 ? 10.506 2.174 -14.825 1.00 94.56 89 ALA A CA 1
ATOM 690 C C . ALA A 1 89 ? 9.669 1.739 -13.610 1.00 94.56 89 ALA A C 1
ATOM 692 O O . ALA A 1 89 ? 10.196 1.632 -12.501 1.00 94.56 89 ALA A O 1
ATOM 693 N N . SER A 1 90 ? 8.382 1.454 -13.822 1.00 95.19 90 SER A N 1
ATOM 694 C CA . SER A 1 90 ? 7.471 0.975 -12.782 1.00 95.19 90 SER A CA 1
ATOM 695 C C . SER A 1 90 ? 7.862 -0.417 -12.279 1.00 95.19 90 SER A C 1
ATOM 697 O O . SER A 1 90 ? 7.917 -0.625 -11.071 1.00 95.19 90 SER A O 1
ATOM 699 N N . GLU A 1 91 ? 8.211 -1.361 -13.157 1.00 94.00 91 GLU A N 1
ATOM 700 C CA . GLU A 1 91 ? 8.685 -2.695 -12.753 1.00 94.00 91 GLU A CA 1
ATOM 701 C C . GLU A 1 91 ? 9.919 -2.616 -11.840 1.00 94.00 91 GLU A C 1
ATOM 703 O O . GLU A 1 91 ? 9.981 -3.300 -10.812 1.00 94.00 91 GLU A O 1
ATOM 708 N N . GLU A 1 92 ? 10.887 -1.760 -12.181 1.00 92.88 92 GLU A N 1
ATOM 709 C CA . GLU A 1 92 ? 12.058 -1.520 -11.337 1.00 92.88 92 GLU A CA 1
ATOM 710 C C . GLU A 1 92 ? 11.653 -0.882 -10.001 1.00 92.88 92 GLU A C 1
ATOM 712 O O . GLU A 1 92 ? 12.071 -1.365 -8.951 1.00 92.88 92 GLU A O 1
ATOM 717 N N . MET A 1 93 ? 10.791 0.141 -10.012 1.00 92.88 93 MET A N 1
ATOM 718 C CA . MET A 1 93 ? 10.310 0.799 -8.793 1.00 92.88 93 MET A CA 1
ATOM 719 C C . MET A 1 93 ? 9.654 -0.196 -7.826 1.00 92.88 93 MET A C 1
ATOM 721 O O . MET A 1 93 ? 10.034 -0.256 -6.657 1.00 92.88 93 MET A O 1
ATOM 725 N N . TYR A 1 94 ? 8.709 -1.010 -8.304 1.00 91.88 94 TYR A N 1
ATOM 726 C CA . TYR A 1 94 ? 8.034 -2.010 -7.473 1.00 91.88 94 TYR A CA 1
ATOM 727 C C . TYR A 1 94 ? 8.999 -3.094 -6.978 1.00 91.88 94 TYR A C 1
ATOM 729 O O . TYR A 1 94 ? 8.870 -3.549 -5.840 1.00 91.88 94 TYR A O 1
ATOM 737 N N . THR A 1 95 ? 9.992 -3.475 -7.790 1.00 90.19 95 THR A N 1
ATOM 738 C CA . THR A 1 95 ? 11.043 -4.417 -7.375 1.00 90.19 95 THR A CA 1
ATOM 739 C C . THR A 1 95 ? 11.902 -3.828 -6.252 1.00 90.19 95 THR A C 1
ATOM 741 O O . THR A 1 95 ? 12.135 -4.495 -5.246 1.00 90.19 95 THR A O 1
ATOM 744 N N . LEU A 1 96 ? 12.346 -2.572 -6.385 1.00 87.69 96 LEU A N 1
ATOM 745 C CA . LEU A 1 96 ? 13.133 -1.879 -5.359 1.00 87.69 96 LEU A CA 1
ATOM 746 C C . LEU A 1 96 ? 12.342 -1.757 -4.053 1.00 87.69 96 LEU A C 1
ATOM 748 O O . LEU A 1 96 ? 12.891 -2.035 -2.990 1.00 87.69 96 LEU A O 1
ATOM 752 N N . THR A 1 97 ? 11.056 -1.405 -4.125 1.00 85.62 97 THR A N 1
ATOM 753 C CA . THR A 1 97 ? 10.180 -1.318 -2.948 1.00 85.62 97 THR A CA 1
ATOM 754 C C . THR A 1 97 ? 10.051 -2.666 -2.243 1.00 85.62 97 THR A C 1
ATOM 756 O O . THR A 1 97 ? 10.250 -2.729 -1.035 1.00 85.62 97 THR A O 1
ATOM 759 N N . ALA A 1 98 ? 9.810 -3.750 -2.988 1.00 83.25 98 ALA A N 1
ATOM 760 C CA . ALA A 1 98 ? 9.722 -5.103 -2.436 1.00 83.25 98 ALA A CA 1
ATOM 761 C C . ALA A 1 98 ? 11.019 -5.569 -1.751 1.00 83.25 98 ALA A C 1
ATOM 763 O O . ALA A 1 98 ? 10.979 -6.302 -0.769 1.00 83.25 98 ALA A O 1
ATOM 764 N N . VAL A 1 99 ? 12.177 -5.159 -2.269 1.00 80.00 99 VAL A N 1
ATOM 765 C CA . VAL A 1 99 ? 13.488 -5.485 -1.686 1.00 80.00 99 VAL A CA 1
ATOM 766 C C . VAL A 1 99 ? 13.793 -4.631 -0.456 1.00 80.00 99 VAL A C 1
ATOM 768 O O . VAL A 1 99 ? 14.345 -5.127 0.533 1.00 80.00 99 VAL A O 1
ATOM 771 N N . ASN A 1 100 ? 13.466 -3.341 -0.518 1.00 78.69 100 ASN A N 1
ATOM 772 C CA . ASN A 1 100 ? 13.724 -2.414 0.574 1.00 78.69 100 ASN A CA 1
ATOM 773 C C . ASN A 1 100 ? 12.825 -2.727 1.772 1.00 78.69 100 ASN A C 1
ATOM 775 O O . ASN A 1 100 ? 13.320 -2.850 2.890 1.00 78.69 100 ASN A O 1
ATOM 779 N N . ASP A 1 101 ? 11.539 -2.966 1.524 1.00 76.56 101 ASP A N 1
ATOM 780 C CA . ASP A 1 101 ? 10.551 -3.315 2.539 1.00 76.56 101 ASP A CA 1
ATOM 781 C C . ASP A 1 101 ? 9.723 -4.548 2.118 1.00 76.56 101 ASP A C 1
ATOM 783 O O . ASP A 1 101 ? 8.615 -4.417 1.587 1.00 76.56 101 ASP A O 1
ATOM 787 N N . PRO A 1 102 ? 10.234 -5.770 2.374 1.00 74.12 102 PRO A N 1
ATOM 788 C CA . PRO A 1 102 ? 9.522 -7.007 2.065 1.00 74.12 102 PRO A CA 1
ATOM 789 C C . PRO A 1 102 ? 8.186 -7.154 2.798 1.00 74.12 102 PRO A C 1
ATOM 791 O O . PRO A 1 102 ? 7.348 -7.935 2.355 1.00 74.12 102 PRO A O 1
ATOM 794 N N . SER A 1 103 ? 7.952 -6.409 3.887 1.00 69.44 103 SER A N 1
ATOM 795 C CA . SER A 1 103 ? 6.682 -6.477 4.620 1.00 69.44 103 SER A CA 1
ATOM 796 C C . SER A 1 103 ? 5.492 -6.018 3.765 1.00 69.44 103 SER A C 1
ATOM 798 O O . SER A 1 103 ? 4.381 -6.522 3.934 1.00 69.44 103 SER A O 1
ATOM 800 N N . GLN A 1 104 ? 5.739 -5.157 2.768 1.00 72.38 104 GLN A N 1
ATOM 801 C CA . GLN A 1 104 ? 4.736 -4.691 1.805 1.00 72.38 104 GLN A CA 1
ATOM 802 C C . GLN A 1 104 ? 4.164 -5.827 0.947 1.00 72.38 104 GLN A C 1
ATOM 804 O O . GLN A 1 104 ? 3.023 -5.741 0.500 1.00 72.38 104 GLN A O 1
ATOM 809 N N . LEU A 1 105 ? 4.926 -6.908 0.734 1.00 71.06 105 LEU A N 1
ATOM 810 C CA . LEU A 1 105 ? 4.500 -8.046 -0.088 1.00 71.06 105 LEU A CA 1
ATOM 811 C C . LEU A 1 105 ? 3.300 -8.787 0.517 1.00 71.06 105 LEU A C 1
ATOM 813 O O . LEU A 1 105 ? 2.529 -9.427 -0.205 1.00 71.06 105 LEU A O 1
ATOM 817 N N . GLY A 1 106 ? 3.143 -8.740 1.844 1.00 72.88 106 GLY A N 1
ATOM 818 C CA . GLY A 1 106 ? 2.194 -9.584 2.559 1.00 72.88 106 GLY A CA 1
ATOM 819 C C . GLY A 1 106 ? 2.401 -11.064 2.217 1.00 72.88 106 GLY A C 1
ATOM 820 O O . GLY A 1 106 ? 3.488 -11.604 2.390 1.00 72.88 106 GLY A O 1
ATOM 821 N N . ALA A 1 107 ? 1.354 -11.721 1.711 1.00 73.12 107 ALA A N 1
ATOM 822 C CA . ALA A 1 107 ? 1.400 -13.127 1.295 1.00 73.12 107 ALA A CA 1
ATOM 823 C C . ALA A 1 107 ? 1.796 -13.334 -0.184 1.00 73.12 107 ALA A C 1
ATOM 825 O O . ALA A 1 107 ? 1.790 -14.467 -0.668 1.00 73.12 107 ALA A O 1
ATOM 826 N N . MET A 1 108 ? 2.081 -12.264 -0.932 1.00 78.75 108 MET A N 1
ATOM 827 C CA . MET A 1 108 ? 2.390 -12.347 -2.360 1.00 78.75 108 MET A CA 1
ATOM 828 C C . MET A 1 108 ? 3.862 -12.686 -2.597 1.00 78.75 108 MET A C 1
ATOM 830 O O . MET A 1 108 ? 4.749 -12.297 -1.840 1.00 78.75 108 MET A O 1
ATOM 834 N N . THR A 1 109 ? 4.142 -13.365 -3.710 1.00 84.06 109 THR A N 1
ATOM 835 C CA . THR A 1 109 ? 5.518 -13.439 -4.213 1.00 84.06 109 THR A CA 1
ATOM 836 C C . THR A 1 109 ? 5.934 -12.077 -4.775 1.00 84.06 109 THR A C 1
ATOM 838 O O . THR A 1 109 ? 5.087 -11.319 -5.248 1.00 84.06 109 THR A O 1
ATOM 841 N N . VAL A 1 110 ? 7.238 -11.770 -4.801 1.00 83.81 110 VAL A N 1
ATOM 842 C CA . VAL A 1 110 ? 7.754 -10.525 -5.417 1.00 83.81 110 VAL A CA 1
ATOM 843 C C . VAL A 1 110 ? 7.263 -10.374 -6.858 1.00 83.81 110 VAL A C 1
ATOM 845 O O . VAL A 1 110 ? 6.852 -9.295 -7.270 1.00 83.81 110 VAL A O 1
ATOM 848 N N . ARG A 1 111 ? 7.256 -11.474 -7.618 1.00 88.00 111 ARG A N 1
ATOM 849 C CA . ARG A 1 111 ? 6.757 -11.509 -8.995 1.00 88.00 111 ARG A CA 1
ATOM 850 C C . ARG A 1 111 ? 5.313 -11.046 -9.085 1.00 88.00 111 ARG A C 1
ATOM 852 O O . ARG A 1 111 ? 5.002 -10.174 -9.888 1.00 88.00 111 ARG A O 1
ATOM 859 N N . ASP A 1 112 ? 4.454 -11.653 -8.278 1.00 86.94 112 ASP A N 1
ATOM 860 C CA . ASP A 1 112 ? 3.025 -11.383 -8.312 1.00 86.94 112 ASP A CA 1
ATOM 861 C C . ASP A 1 112 ? 2.740 -9.962 -7.811 1.00 86.94 112 ASP A C 1
ATOM 863 O O . ASP A 1 112 ? 1.897 -9.275 -8.381 1.00 86.94 112 ASP A O 1
ATOM 867 N N . TRP A 1 113 ? 3.485 -9.490 -6.804 1.00 87.19 113 TRP A N 1
ATOM 868 C CA . TRP A 1 113 ? 3.426 -8.114 -6.308 1.00 87.19 113 TRP A CA 1
ATOM 869 C C . TRP A 1 113 ? 3.774 -7.094 -7.394 1.00 87.19 113 TRP A C 1
ATOM 871 O O . TRP A 1 113 ? 2.998 -6.174 -7.646 1.00 87.19 113 TRP A O 1
ATOM 881 N N . VAL A 1 114 ? 4.909 -7.278 -8.077 1.00 90.44 114 VAL A N 1
ATOM 882 C CA . VAL A 1 114 ? 5.352 -6.388 -9.160 1.00 90.44 114 VAL A CA 1
ATOM 883 C C . VAL A 1 114 ? 4.363 -6.425 -10.323 1.00 90.44 114 VAL A C 1
ATOM 885 O O . VAL A 1 114 ? 3.946 -5.369 -10.788 1.00 90.44 114 VAL A O 1
ATOM 888 N N . ALA A 1 115 ? 3.943 -7.613 -10.768 1.00 90.56 115 ALA A N 1
ATOM 889 C CA . ALA A 1 115 ? 3.000 -7.752 -11.878 1.00 90.56 115 ALA A CA 1
ATOM 890 C C . ALA A 1 115 ? 1.655 -7.075 -11.573 1.00 90.56 115 ALA A C 1
ATOM 892 O O . ALA A 1 115 ? 1.154 -6.300 -12.387 1.00 90.56 115 ALA A O 1
ATOM 893 N N . THR A 1 116 ? 1.113 -7.313 -10.377 1.00 89.56 116 THR A N 1
ATOM 894 C CA . THR A 1 116 ? -0.152 -6.714 -9.938 1.00 89.56 116 THR A CA 1
ATOM 895 C C . THR A 1 116 ? -0.029 -5.197 -9.818 1.00 89.56 116 THR A C 1
ATOM 897 O O . THR A 1 116 ? -0.831 -4.463 -10.392 1.00 89.56 116 THR A O 1
ATOM 900 N N . GLY A 1 117 ? 1.002 -4.715 -9.116 1.00 90.69 117 GLY A N 1
ATOM 901 C CA . GLY A 1 117 ? 1.220 -3.290 -8.889 1.00 90.69 117 GLY A CA 1
ATOM 902 C C . GLY A 1 117 ? 1.403 -2.510 -10.189 1.00 90.69 117 GLY A C 1
ATOM 903 O O . GLY A 1 117 ? 0.753 -1.485 -10.388 1.00 90.69 117 GLY A O 1
ATOM 904 N N . VAL A 1 118 ? 2.217 -3.030 -11.113 1.00 93.12 118 VAL A N 1
ATOM 905 C CA . VAL A 1 118 ? 2.446 -2.406 -12.423 1.00 93.12 118 VAL A CA 1
ATOM 906 C C . VAL A 1 118 ? 1.173 -2.401 -13.264 1.00 93.12 118 VAL A C 1
ATOM 908 O O . VAL A 1 118 ? 0.862 -1.366 -13.845 1.00 93.12 118 VAL A O 1
ATOM 911 N N . ALA A 1 119 ? 0.416 -3.501 -13.316 1.00 92.25 119 ALA A N 1
ATOM 912 C CA . ALA A 1 119 ? -0.821 -3.566 -14.097 1.00 92.25 119 ALA A CA 1
ATOM 913 C C . ALA A 1 119 ? -1.879 -2.568 -13.596 1.00 92.25 119 ALA A C 1
ATOM 915 O O . ALA A 1 119 ? -2.487 -1.854 -14.395 1.00 92.25 119 ALA A O 1
ATOM 916 N N . MET A 1 120 ? -2.064 -2.473 -12.275 1.00 91.38 120 MET A N 1
ATOM 917 C CA . MET A 1 120 ? -3.020 -1.541 -11.672 1.00 91.38 120 MET A CA 1
ATOM 918 C C . MET A 1 120 ? -2.602 -0.083 -11.878 1.00 91.38 120 MET A C 1
ATOM 920 O O . MET A 1 120 ? -3.407 0.730 -12.332 1.00 91.38 120 MET A O 1
ATOM 924 N N . ALA A 1 121 ? -1.336 0.244 -11.601 1.00 92.81 121 ALA A N 1
ATOM 925 C CA . ALA A 1 121 ? -0.817 1.595 -11.788 1.00 92.81 121 ALA A CA 1
ATOM 926 C C . ALA A 1 121 ? -0.834 2.013 -13.267 1.00 92.81 121 ALA A C 1
ATOM 928 O O . ALA A 1 121 ? -1.110 3.167 -13.588 1.00 92.81 121 ALA A O 1
ATOM 929 N N . GLU A 1 122 ? -0.596 1.076 -14.185 1.00 94.31 122 GLU A N 1
ATOM 930 C CA . GLU A 1 122 ? -0.671 1.354 -15.613 1.00 94.31 122 GLU A CA 1
ATOM 931 C C . GLU A 1 122 ? -2.099 1.650 -16.065 1.00 94.31 122 GLU A C 1
ATOM 933 O O . GLU A 1 122 ? -2.321 2.610 -16.804 1.00 94.31 122 GLU A O 1
ATOM 938 N N . ALA A 1 123 ? -3.067 0.839 -15.634 1.00 93.00 123 ALA A N 1
ATOM 939 C CA . ALA A 1 123 ? -4.469 1.083 -15.938 1.00 93.00 123 ALA A CA 1
ATOM 940 C C . ALA A 1 123 ? -4.900 2.458 -15.406 1.00 93.00 123 ALA A C 1
ATOM 942 O O . ALA A 1 123 ? -5.480 3.244 -16.145 1.00 93.00 123 ALA A O 1
ATOM 943 N N . GLN A 1 124 ? -4.516 2.809 -14.178 1.00 92.06 124 GLN A N 1
ATOM 944 C CA . GLN A 1 124 ? -4.806 4.125 -13.606 1.00 92.06 124 GLN A CA 1
ATOM 945 C C . GLN A 1 124 ? -4.164 5.289 -14.386 1.00 92.06 124 GLN A C 1
ATOM 947 O O . GLN A 1 124 ? -4.754 6.367 -14.480 1.00 92.06 124 GLN A O 1
ATOM 952 N N . GLU A 1 125 ? -2.970 5.101 -14.953 1.00 94.25 125 GLU A N 1
ATOM 953 C CA . GLU A 1 125 ? -2.277 6.163 -15.688 1.00 94.25 125 GLU A CA 1
ATOM 954 C C . GLU A 1 125 ? -2.790 6.329 -17.129 1.00 94.25 125 GLU A C 1
ATOM 956 O O . GLU A 1 125 ? -2.989 7.453 -17.609 1.00 94.25 125 GLU A O 1
ATOM 961 N N . PHE A 1 126 ? -3.002 5.217 -17.838 1.00 94.50 126 PHE A N 1
ATOM 962 C CA . PHE A 1 126 ? -3.231 5.219 -19.285 1.00 94.50 126 PHE A CA 1
ATOM 963 C C . PHE A 1 126 ? -4.670 4.935 -19.710 1.00 94.50 126 PHE A C 1
ATOM 965 O O . PHE A 1 126 ? -5.006 5.284 -20.842 1.00 94.50 126 PHE A O 1
ATOM 972 N N . ASP A 1 127 ? -5.513 4.352 -18.856 1.00 94.31 127 ASP A N 1
ATOM 973 C CA . ASP A 1 127 ? -6.938 4.162 -19.138 1.00 94.31 127 ASP A CA 1
ATOM 974 C C . ASP A 1 127 ? -7.749 5.348 -18.574 1.00 94.31 127 ASP A C 1
ATOM 976 O O . ASP A 1 127 ? -7.856 5.502 -17.353 1.00 94.31 127 ASP A O 1
ATOM 980 N N . PRO A 1 128 ? -8.341 6.207 -19.430 1.00 94.06 128 PRO A N 1
ATOM 981 C CA . PRO A 1 128 ? -9.120 7.354 -18.972 1.00 94.06 128 PRO A CA 1
ATOM 982 C C . PRO A 1 128 ? -10.315 6.975 -18.092 1.00 94.06 128 PRO A C 1
ATOM 984 O O . PRO A 1 128 ? -10.667 7.744 -17.200 1.00 94.06 128 PRO A O 1
ATOM 987 N N . ALA A 1 129 ? -10.932 5.810 -18.316 1.00 94.38 129 ALA A N 1
ATOM 988 C CA . ALA A 1 129 ? -12.078 5.367 -17.531 1.00 94.38 129 ALA A CA 1
ATOM 989 C C . ALA A 1 129 ? -11.648 4.979 -16.111 1.00 94.38 129 ALA A C 1
ATOM 991 O O . ALA A 1 129 ? -12.264 5.412 -15.138 1.00 94.38 129 ALA A O 1
ATOM 992 N N . VAL A 1 130 ? -10.546 4.233 -15.975 1.00 93.19 130 VAL A N 1
ATOM 993 C CA . VAL A 1 130 ? -9.979 3.879 -14.660 1.00 93.19 130 VAL A CA 1
ATOM 994 C C . VAL A 1 130 ? -9.491 5.128 -13.930 1.00 93.19 130 VAL A C 1
ATOM 996 O O . VAL A 1 130 ? -9.744 5.284 -12.735 1.00 93.19 130 VAL A O 1
ATOM 999 N N . LYS A 1 131 ? -8.850 6.055 -14.650 1.00 92.25 131 LYS A N 1
ATOM 1000 C CA . LYS A 1 131 ? -8.400 7.335 -14.096 1.00 92.25 131 LYS A CA 1
ATOM 1001 C C . LYS A 1 131 ? -9.563 8.164 -13.553 1.00 92.25 131 LYS A C 1
ATOM 1003 O O . LYS A 1 131 ? -9.464 8.676 -12.441 1.00 92.25 131 LYS A O 1
ATOM 1008 N N . GLN A 1 132 ? -10.671 8.245 -14.293 1.00 94.88 132 GLN A N 1
ATOM 1009 C CA . GLN A 1 132 ? -11.873 8.940 -13.833 1.00 94.88 132 GLN A CA 1
ATOM 1010 C C . GLN A 1 132 ? -12.452 8.286 -12.574 1.00 94.88 132 GLN A C 1
ATOM 1012 O O . GLN A 1 132 ? -12.766 8.991 -11.624 1.00 94.88 132 GLN A O 1
ATOM 1017 N N . LEU A 1 133 ? -12.519 6.953 -12.515 1.00 95.06 133 LEU A N 1
ATOM 1018 C CA . LEU A 1 133 ? -12.992 6.243 -11.322 1.00 95.06 133 LEU A CA 1
ATOM 1019 C C . LEU A 1 133 ? -12.111 6.506 -10.089 1.00 95.06 133 LEU A C 1
ATOM 1021 O O . LEU A 1 133 ? -12.636 6.661 -8.987 1.00 95.06 133 LEU A O 1
ATOM 1025 N N . ALA A 1 134 ? -10.788 6.595 -10.264 1.00 89.69 134 ALA A N 1
ATOM 1026 C CA . ALA A 1 134 ? -9.871 6.980 -9.191 1.00 89.69 134 ALA A CA 1
ATOM 1027 C C . ALA A 1 134 ? -10.127 8.421 -8.714 1.00 89.69 134 ALA A C 1
ATOM 1029 O O . ALA A 1 134 ? -10.123 8.688 -7.511 1.00 89.69 134 ALA A O 1
ATOM 1030 N N . THR A 1 135 ? -10.374 9.348 -9.647 1.00 90.56 135 THR A N 1
ATOM 1031 C CA . THR A 1 135 ? -10.760 10.729 -9.326 1.00 90.56 135 THR A CA 1
ATOM 1032 C C . THR A 1 135 ? -12.091 10.779 -8.582 1.00 90.56 135 THR A C 1
ATOM 1034 O O . THR A 1 135 ? -12.164 11.440 -7.552 1.00 90.56 135 THR A O 1
ATOM 1037 N N . ASP A 1 136 ? -13.113 10.054 -9.034 1.00 91.94 136 ASP A N 1
ATOM 1038 C CA . ASP A 1 136 ? -14.424 10.005 -8.379 1.00 91.94 136 ASP A CA 1
ATOM 1039 C C . ASP A 1 136 ? -14.311 9.481 -6.941 1.00 91.94 136 ASP A C 1
ATOM 1041 O O . ASP A 1 136 ? -14.909 10.045 -6.025 1.00 91.94 136 ASP A O 1
ATOM 1045 N N . LEU A 1 137 ? -13.501 8.437 -6.725 1.00 90.31 137 LEU A N 1
ATOM 1046 C CA . LEU A 1 137 ? -13.217 7.904 -5.393 1.00 90.31 137 LEU A CA 1
ATOM 1047 C C . LEU A 1 137 ? -12.531 8.951 -4.502 1.00 90.31 137 LEU A C 1
ATOM 1049 O O . LEU A 1 137 ? -13.003 9.209 -3.396 1.00 90.31 137 LEU A O 1
ATOM 1053 N N . ALA A 1 138 ? -11.473 9.607 -4.983 1.00 86.06 138 ALA A N 1
ATOM 1054 C CA . ALA A 1 138 ? -10.795 10.656 -4.221 1.00 86.06 138 ALA A CA 1
ATOM 1055 C C . ALA A 1 138 ? -11.712 11.857 -3.926 1.00 86.06 138 ALA A C 1
ATOM 1057 O O . ALA A 1 138 ? -11.685 12.407 -2.830 1.00 86.06 138 ALA A O 1
ATOM 1058 N N . MET A 1 139 ? -12.564 12.251 -4.873 1.00 85.75 139 MET A N 1
ATOM 1059 C CA . MET A 1 139 ? -13.512 13.350 -4.677 1.00 85.75 139 MET A CA 1
ATOM 1060 C C . MET A 1 139 ? -14.622 12.985 -3.691 1.00 85.75 139 MET A C 1
ATOM 1062 O O . MET A 1 139 ? -15.019 13.830 -2.891 1.00 85.75 139 MET A O 1
ATOM 1066 N N . SER A 1 140 ? -15.081 11.729 -3.682 1.00 87.50 140 SER A N 1
ATOM 1067 C CA . SER A 1 140 ? -16.066 11.261 -2.698 1.00 87.50 140 SER A CA 1
ATOM 1068 C C . SER A 1 140 ? -15.548 11.357 -1.259 1.00 87.50 140 SER A C 1
ATOM 1070 O O . SER A 1 140 ? -16.324 11.613 -0.342 1.00 87.50 140 SER A O 1
ATOM 1072 N N . SER A 1 141 ? -14.230 11.255 -1.042 1.00 82.94 141 SER A N 1
ATOM 1073 C CA . SER A 1 141 ? -13.655 11.388 0.298 1.00 82.94 141 SER A CA 1
ATOM 1074 C C . SER A 1 141 ? -13.645 12.823 0.822 1.00 82.94 141 SER A C 1
ATOM 1076 O O . SER A 1 141 ? -13.667 13.025 2.032 1.00 82.94 141 SER A O 1
ATOM 1078 N N . VAL A 1 142 ? -13.678 13.829 -0.058 1.00 81.38 142 VAL A N 1
ATOM 1079 C CA . VAL A 1 142 ? -13.777 15.247 0.335 1.00 81.38 142 VAL A CA 1
ATOM 1080 C C . VAL A 1 142 ? -15.113 15.537 1.029 1.00 81.38 142 VAL A C 1
ATOM 1082 O O . VAL A 1 142 ? -15.177 16.379 1.928 1.00 81.38 142 VAL A O 1
ATOM 1085 N N . ALA A 1 143 ? -16.175 14.802 0.678 1.00 81.75 143 ALA A N 1
ATOM 1086 C CA . ALA A 1 143 ? -17.483 14.948 1.310 1.00 81.75 143 ALA A CA 1
ATOM 1087 C C . ALA A 1 143 ? -17.425 14.694 2.827 1.00 81.75 143 ALA A C 1
ATOM 1089 O O . ALA A 1 143 ? -18.128 15.370 3.573 1.00 81.75 143 ALA A O 1
ATOM 1090 N N . LEU A 1 144 ? -16.528 13.821 3.311 1.00 78.81 144 LEU A N 1
ATOM 1091 C CA . LEU A 1 144 ? -16.344 13.561 4.748 1.00 78.81 144 LEU A CA 1
ATOM 1092 C C . LEU A 1 144 ? -15.936 14.800 5.553 1.00 78.81 144 LEU A C 1
ATOM 1094 O O . LEU A 1 144 ? -16.199 14.852 6.749 1.00 78.81 144 LEU A O 1
ATOM 1098 N N . GLN A 1 145 ? -15.309 15.794 4.921 1.00 76.44 145 GLN A N 1
ATOM 1099 C CA . GLN A 1 145 ? -14.856 17.009 5.603 1.00 76.44 145 GLN A CA 1
ATOM 1100 C C . GLN A 1 145 ? -15.937 18.088 5.710 1.00 76.44 145 GLN A C 1
ATOM 1102 O O . GLN A 1 145 ? -15.793 19.026 6.490 1.00 76.44 145 GLN A O 1
ATOM 1107 N N . THR A 1 146 ? -16.978 18.005 4.882 1.00 77.38 146 THR A N 1
ATOM 1108 C CA . THR A 1 146 ? -17.940 19.103 4.678 1.00 77.38 146 THR A CA 1
ATOM 1109 C C . THR A 1 146 ? -19.393 18.686 4.890 1.00 77.38 146 THR A C 1
ATOM 1111 O O . THR A 1 146 ? -20.268 19.545 4.985 1.00 77.38 146 THR A O 1
ATOM 1114 N N . THR A 1 147 ? -19.661 17.383 4.978 1.00 79.38 147 THR A N 1
ATOM 1115 C CA . THR A 1 147 ? -21.004 16.827 5.155 1.00 79.38 147 THR A CA 1
ATOM 1116 C C . THR A 1 147 ? -21.522 16.969 6.586 1.00 79.38 147 THR A C 1
ATOM 1118 O O . THR A 1 147 ? -20.772 16.904 7.559 1.00 79.38 147 THR A O 1
ATOM 1121 N N . THR A 1 148 ? -22.842 17.085 6.714 1.00 82.00 148 THR A N 1
ATOM 1122 C CA . THR A 1 148 ? -23.567 16.922 7.983 1.00 82.00 148 THR A CA 1
ATOM 1123 C C . THR A 1 148 ? -23.969 15.465 8.246 1.00 82.00 148 THR A C 1
ATOM 1125 O O . THR A 1 148 ? -24.328 15.132 9.373 1.00 82.00 148 THR A O 1
ATOM 1128 N N . ASP A 1 149 ? -23.874 14.593 7.234 1.00 89.56 149 ASP A N 1
ATOM 1129 C CA . ASP A 1 149 ? -24.103 13.149 7.330 1.00 89.56 149 ASP A CA 1
ATOM 1130 C C . ASP A 1 149 ? -22.842 12.367 6.895 1.00 89.56 149 ASP A C 1
ATOM 1132 O O . ASP A 1 149 ? -22.669 12.030 5.715 1.00 89.56 149 ASP A O 1
ATOM 1136 N N . PRO A 1 150 ? -21.926 12.085 7.838 1.00 86.62 150 PRO A N 1
ATOM 1137 C CA . PRO A 1 150 ? -20.689 11.356 7.559 1.00 86.62 150 PRO A CA 1
ATOM 1138 C C . PRO A 1 150 ? -20.919 9.871 7.236 1.00 86.62 150 PRO A C 1
ATOM 1140 O O . PRO A 1 150 ? -20.066 9.244 6.607 1.00 86.62 150 PRO A O 1
ATOM 1143 N N . ILE A 1 151 ? -22.069 9.299 7.615 1.00 90.38 151 ILE A N 1
ATOM 1144 C CA . ILE A 1 151 ? -22.411 7.902 7.314 1.00 90.38 151 ILE A CA 1
ATOM 1145 C C . ILE A 1 151 ? -22.823 7.773 5.848 1.00 90.38 151 ILE A C 1
ATOM 1147 O O . ILE A 1 151 ? -22.356 6.866 5.155 1.00 90.38 151 ILE A O 1
ATOM 1151 N N . ALA A 1 152 ? -23.661 8.689 5.354 1.00 92.56 152 ALA A N 1
ATOM 1152 C CA . ALA A 1 152 ? -24.007 8.747 3.936 1.00 92.56 152 ALA A CA 1
ATOM 1153 C C . ALA A 1 152 ? -22.760 8.957 3.063 1.00 92.56 152 ALA A C 1
ATOM 1155 O O . ALA A 1 152 ? -22.547 8.192 2.122 1.00 92.56 152 ALA A O 1
ATOM 1156 N N . ALA A 1 153 ? -21.880 9.895 3.433 1.00 92.62 153 ALA A N 1
ATOM 1157 C CA . ALA A 1 153 ? -20.626 10.126 2.711 1.00 92.62 153 ALA A CA 1
ATOM 1158 C C . ALA A 1 153 ? -19.727 8.876 2.683 1.00 92.62 153 ALA A C 1
ATOM 1160 O O . ALA A 1 153 ? -19.199 8.506 1.637 1.00 92.62 153 ALA A O 1
ATOM 1161 N N . ALA A 1 154 ? -19.597 8.154 3.801 1.00 91.75 154 ALA A N 1
ATOM 1162 C CA . ALA A 1 154 ? -18.832 6.909 3.827 1.00 91.75 154 ALA A CA 1
ATOM 1163 C C . ALA A 1 154 ? -19.425 5.806 2.927 1.00 91.75 154 ALA A C 1
ATOM 1165 O O . ALA A 1 154 ? -18.674 5.040 2.318 1.00 91.75 154 ALA A O 1
ATOM 1166 N N . ARG A 1 155 ? -20.758 5.731 2.791 1.00 95.00 155 ARG A N 1
ATOM 1167 C CA . ARG A 1 155 ? -21.416 4.815 1.839 1.00 95.00 155 ARG A CA 1
ATOM 1168 C C . ARG A 1 155 ? -21.118 5.189 0.389 1.00 95.00 155 ARG A C 1
ATOM 1170 O O . ARG A 1 155 ? -20.892 4.296 -0.425 1.00 95.00 155 ARG A O 1
ATOM 1177 N N . GLU A 1 156 ? -21.081 6.480 0.072 1.00 94.56 156 GLU A N 1
ATOM 1178 C CA . GLU A 1 156 ? -20.714 6.960 -1.265 1.00 94.56 156 GLU A CA 1
ATOM 1179 C C . GLU A 1 156 ? -19.266 6.614 -1.618 1.00 94.56 156 GLU A C 1
ATOM 1181 O O . GLU A 1 156 ? -19.007 6.140 -2.727 1.00 94.56 156 GLU A O 1
ATOM 1186 N N . ILE A 1 157 ? -18.342 6.757 -0.662 1.00 93.19 157 ILE A N 1
ATOM 1187 C CA . ILE A 1 157 ? -16.945 6.330 -0.823 1.00 93.19 157 ILE A CA 1
ATOM 1188 C C . ILE A 1 157 ? -16.869 4.827 -1.079 1.00 93.19 157 ILE A C 1
ATOM 1190 O O . ILE A 1 157 ? -16.165 4.397 -1.992 1.00 93.19 157 ILE A O 1
ATOM 1194 N N . LEU A 1 158 ? -17.599 4.013 -0.309 1.00 94.69 158 LEU A N 1
ATOM 1195 C CA . LEU A 1 158 ? -17.626 2.565 -0.517 1.00 94.69 158 LEU A CA 1
ATOM 1196 C C . LEU A 1 158 ? -18.140 2.206 -1.915 1.00 94.69 158 LEU A C 1
ATOM 1198 O O . LEU A 1 158 ? -17.555 1.363 -2.593 1.00 94.69 158 LEU A O 1
ATOM 1202 N N . GLU A 1 159 ? -19.195 2.870 -2.378 1.00 96.38 159 GLU A N 1
ATOM 1203 C CA . GLU A 1 159 ? -19.753 2.624 -3.704 1.00 96.38 159 GLU A CA 1
ATOM 1204 C C . GLU A 1 159 ? -18.808 3.079 -4.829 1.00 96.38 159 GLU A C 1
ATOM 1206 O O . GLU A 1 159 ? -18.633 2.367 -5.821 1.00 96.38 159 GLU A O 1
ATOM 1211 N N . ALA A 1 160 ? -18.122 4.215 -4.667 1.00 95.06 160 ALA A N 1
ATOM 1212 C CA . ALA A 1 160 ? -17.047 4.620 -5.572 1.00 95.06 160 ALA A CA 1
ATOM 1213 C C . ALA A 1 160 ? -15.898 3.596 -5.572 1.00 95.06 160 ALA A C 1
ATOM 1215 O O . ALA A 1 160 ? -15.416 3.198 -6.636 1.00 95.06 160 ALA A O 1
ATOM 1216 N N . GLY A 1 161 ? -15.534 3.088 -4.393 1.00 93.94 161 GLY A N 1
ATOM 1217 C CA . GLY A 1 161 ? -14.542 2.035 -4.210 1.00 93.94 161 GLY A CA 1
ATOM 1218 C C . GLY A 1 161 ? -14.923 0.743 -4.930 1.00 93.94 161 GLY A C 1
ATOM 1219 O O . GLY A 1 161 ? -14.072 0.141 -5.580 1.00 93.94 161 GLY A O 1
ATOM 1220 N N . ARG A 1 162 ? -16.202 0.342 -4.907 1.00 94.88 162 ARG A N 1
ATOM 1221 C CA . ARG A 1 162 ? -16.707 -0.826 -5.653 1.00 94.88 162 ARG A CA 1
ATOM 1222 C C . ARG A 1 162 ? -16.586 -0.643 -7.156 1.00 94.88 162 ARG A C 1
ATOM 1224 O O . ARG A 1 162 ? -16.129 -1.563 -7.836 1.00 94.88 162 ARG A O 1
ATOM 1231 N N . ARG A 1 163 ? -16.975 0.521 -7.689 1.00 95.12 163 ARG A N 1
ATOM 1232 C CA . ARG A 1 163 ? -16.824 0.815 -9.126 1.00 95.12 163 ARG A CA 1
ATOM 1233 C C . ARG A 1 163 ? -15.357 0.738 -9.544 1.00 95.12 163 ARG A C 1
ATOM 1235 O O . ARG A 1 163 ? -15.042 0.089 -10.539 1.00 95.12 163 ARG A O 1
ATOM 1242 N N . TYR A 1 164 ? -14.470 1.326 -8.745 1.00 92.25 164 TYR A N 1
ATOM 1243 C CA . TYR A 1 164 ? -13.033 1.307 -8.992 1.00 92.25 164 TYR A CA 1
ATOM 1244 C C . TYR A 1 164 ? -12.436 -0.109 -8.896 1.00 92.25 164 TYR A C 1
ATOM 1246 O O . TYR A 1 164 ? -11.725 -0.549 -9.796 1.00 92.25 164 TYR A O 1
ATOM 1254 N N . ALA A 1 165 ? -12.808 -0.884 -7.873 1.00 91.25 165 ALA A N 1
ATOM 1255 C CA . ALA A 1 165 ? -12.380 -2.273 -7.706 1.00 91.25 165 ALA A CA 1
ATOM 1256 C C . ALA A 1 165 ? -12.820 -3.169 -8.879 1.00 91.25 165 ALA A C 1
ATOM 1258 O O . ALA A 1 165 ? -12.040 -3.980 -9.376 1.00 91.25 165 ALA A O 1
ATOM 1259 N N . ARG A 1 166 ? -14.049 -3.007 -9.387 1.00 91.75 166 ARG A N 1
ATOM 1260 C CA . ARG A 1 166 ? -14.531 -3.780 -10.547 1.00 91.75 166 ARG A CA 1
ATOM 1261 C C . ARG A 1 166 ? -13.716 -3.524 -11.811 1.00 91.75 166 ARG A C 1
ATOM 1263 O O . ARG A 1 166 ? -13.535 -4.453 -12.592 1.00 91.75 166 ARG A O 1
ATOM 1270 N N . ALA A 1 167 ? -13.212 -2.305 -11.998 1.00 91.44 167 ALA A N 1
ATOM 1271 C CA . ALA A 1 167 ? -12.382 -1.982 -13.153 1.00 91.44 167 ALA A CA 1
ATOM 1272 C C . ALA A 1 167 ? -11.073 -2.791 -13.160 1.00 91.44 167 ALA A C 1
ATOM 1274 O O . ALA A 1 167 ? -10.646 -3.273 -14.205 1.00 91.44 167 ALA A O 1
ATOM 1275 N N . PHE A 1 168 ? -10.481 -3.025 -11.987 1.00 87.25 168 PHE A N 1
ATOM 1276 C CA . PHE A 1 168 ? -9.282 -3.853 -11.861 1.00 87.25 168 PHE A CA 1
ATOM 1277 C C . PHE A 1 168 ? -9.562 -5.352 -11.859 1.00 87.25 168 PHE A C 1
ATOM 1279 O O . PHE A 1 168 ? -8.726 -6.112 -12.329 1.00 87.25 168 PHE A O 1
ATOM 1286 N N . ALA A 1 169 ? -10.729 -5.800 -11.393 1.00 85.69 169 ALA A N 1
ATOM 1287 C CA . ALA A 1 169 ? -11.095 -7.217 -11.450 1.00 85.69 169 ALA A CA 1
ATOM 1288 C C . ALA A 1 169 ? -11.128 -7.776 -12.886 1.00 85.69 169 ALA A C 1
ATOM 1290 O O . ALA A 1 169 ? -11.007 -8.983 -13.083 1.00 85.69 169 ALA A O 1
ATOM 1291 N N . ALA A 1 170 ? -11.273 -6.900 -13.886 1.00 80.81 170 ALA A N 1
ATOM 1292 C CA . ALA A 1 170 ? -11.180 -7.249 -15.299 1.00 80.81 170 ALA A CA 1
ATOM 1293 C C . ALA A 1 170 ? -9.733 -7.462 -15.797 1.00 80.81 170 ALA A C 1
ATOM 1295 O O . ALA A 1 170 ? -9.548 -7.978 -16.899 1.00 80.81 170 ALA A O 1
ATOM 1296 N N . LEU A 1 171 ? -8.712 -7.085 -15.017 1.00 82.81 171 LEU A N 1
ATOM 1297 C CA . LEU A 1 171 ? -7.300 -7.281 -15.352 1.00 82.81 171 LEU A CA 1
ATOM 1298 C C . LEU A 1 171 ? -6.808 -8.628 -14.790 1.00 82.81 171 LEU A C 1
ATOM 1300 O O . LEU A 1 171 ? -6.815 -8.807 -13.565 1.00 82.81 171 LEU A O 1
ATOM 1304 N N . PRO A 1 172 ? -6.334 -9.565 -15.635 1.00 79.06 172 PRO A N 1
ATOM 1305 C CA . PRO A 1 172 ? -5.856 -10.877 -15.190 1.00 79.06 172 PRO A CA 1
ATOM 1306 C C . PRO A 1 172 ? -4.791 -10.803 -14.089 1.00 79.06 172 PRO A C 1
ATOM 1308 O O . PRO A 1 172 ? -4.800 -11.597 -13.150 1.00 79.06 172 PRO A O 1
ATOM 1311 N N . GLU A 1 173 ? -3.892 -9.826 -14.181 1.00 78.75 173 GLU A N 1
ATOM 1312 C CA . GLU A 1 173 ? -2.791 -9.622 -13.246 1.00 78.75 173 GLU A CA 1
ATOM 1313 C C . GLU A 1 173 ? -3.249 -8.996 -11.921 1.00 78.75 173 GLU A C 1
ATOM 1315 O O . GLU A 1 173 ? -2.650 -9.271 -10.885 1.00 78.75 173 GLU A O 1
ATOM 1320 N N . ALA A 1 174 ? -4.327 -8.202 -11.914 1.00 73.44 174 ALA A N 1
ATOM 1321 C CA . ALA A 1 174 ? -4.824 -7.544 -10.702 1.00 73.44 174 ALA A CA 1
ATOM 1322 C C . ALA A 1 174 ? -5.754 -8.431 -9.859 1.00 73.44 174 ALA A C 1
ATOM 1324 O O . ALA A 1 174 ? -5.978 -8.151 -8.680 1.00 73.44 174 ALA A O 1
ATOM 1325 N N . ALA A 1 175 ? -6.236 -9.547 -10.418 1.00 69.88 175 ALA A N 1
ATOM 1326 C CA . ALA A 1 175 ? -7.059 -10.521 -9.702 1.00 69.88 175 ALA A CA 1
ATOM 1327 C C . ALA A 1 175 ? -6.365 -11.087 -8.445 1.00 69.88 175 ALA A C 1
ATOM 1329 O O . ALA A 1 175 ? -7.031 -11.473 -7.484 1.00 69.88 175 ALA A O 1
ATOM 1330 N N . LEU A 1 176 ? -5.026 -11.102 -8.414 1.00 69.19 176 LEU A N 1
ATOM 1331 C CA . LEU A 1 176 ? -4.251 -11.549 -7.253 1.00 69.19 176 LEU A CA 1
ATOM 1332 C C . LEU A 1 176 ? -4.374 -10.605 -6.052 1.00 69.19 176 LEU A C 1
ATOM 1334 O O . LEU A 1 176 ? -4.487 -11.092 -4.928 1.00 69.19 176 LEU A O 1
ATOM 1338 N N . ALA A 1 177 ? -4.433 -9.286 -6.273 1.00 65.56 177 ALA A N 1
ATOM 1339 C CA . ALA A 1 177 ? -4.674 -8.311 -5.202 1.00 65.56 177 ALA A CA 1
ATOM 1340 C C . ALA A 1 177 ? -6.084 -8.420 -4.599 1.00 65.56 177 ALA A C 1
ATOM 1342 O O . ALA A 1 177 ? -6.328 -7.890 -3.518 1.00 65.56 177 ALA A O 1
ATOM 1343 N N . MET A 1 178 ? -6.994 -9.126 -5.275 1.00 73.31 178 MET A N 1
ATOM 1344 C CA . MET A 1 178 ? -8.387 -9.315 -4.866 1.00 73.31 178 MET A CA 1
ATOM 1345 C C . MET A 1 178 ? -8.681 -10.735 -4.373 1.00 73.31 178 MET A C 1
ATOM 1347 O O . MET A 1 178 ? -9.843 -11.084 -4.192 1.00 73.31 178 MET A O 1
ATOM 1351 N N . ARG A 1 179 ? -7.664 -11.584 -4.162 1.00 63.94 179 ARG A N 1
ATOM 1352 C CA . ARG A 1 179 ? -7.878 -12.979 -3.732 1.00 63.94 179 ARG A CA 1
ATOM 1353 C C . ARG A 1 179 ? -8.648 -13.092 -2.418 1.00 63.94 179 ARG A C 1
ATOM 1355 O O . ARG A 1 179 ? -9.516 -13.953 -2.303 1.00 63.94 179 ARG A O 1
ATOM 1362 N N . ASP A 1 180 ? -8.345 -12.226 -1.459 1.00 62.94 180 ASP A N 1
ATOM 1363 C CA . ASP A 1 180 ? -8.965 -12.240 -0.139 1.00 62.94 180 ASP A CA 1
ATOM 1364 C C . ASP A 1 180 ? -10.110 -11.217 -0.090 1.00 62.94 180 ASP A C 1
ATOM 1366 O O . ASP A 1 180 ? -9.884 -10.010 -0.112 1.00 62.94 180 ASP A O 1
ATOM 1370 N N . GLY A 1 181 ? -11.355 -11.704 -0.067 1.00 66.94 181 GLY A N 1
ATOM 1371 C CA . GLY A 1 181 ? -12.560 -10.862 -0.032 1.00 66.94 181 GLY A CA 1
ATOM 1372 C C . GLY A 1 181 ? -13.039 -10.348 -1.398 1.00 66.94 181 GLY A C 1
ATOM 1373 O O . GLY A 1 181 ? -14.108 -9.739 -1.482 1.00 66.94 181 GLY A O 1
ATOM 1374 N N . GLY A 1 182 ? -12.313 -10.620 -2.487 1.00 82.50 182 GLY A N 1
ATOM 1375 C CA . GLY A 1 182 ? -12.746 -10.256 -3.834 1.00 82.50 182 GLY A CA 1
ATOM 1376 C C . GLY A 1 182 ? -12.772 -8.746 -4.077 1.00 82.50 182 GLY A C 1
ATOM 1377 O O . GLY A 1 182 ? -12.108 -7.951 -3.411 1.00 82.50 182 GLY A O 1
ATOM 1378 N N . VAL A 1 183 ? -13.609 -8.354 -5.035 1.00 86.12 183 VAL A N 1
ATOM 1379 C CA . VAL A 1 183 ? -13.925 -6.949 -5.336 1.00 86.12 183 VAL A CA 1
ATOM 1380 C C . VAL A 1 183 ? -14.425 -6.210 -4.095 1.00 86.12 183 VAL A C 1
ATOM 1382 O O . VAL A 1 183 ? -14.048 -5.063 -3.877 1.00 86.12 183 VAL A O 1
ATOM 1385 N N . GLU A 1 184 ? -15.261 -6.862 -3.286 1.00 86.50 184 GLU A N 1
ATOM 1386 C CA . GLU A 1 184 ? -15.880 -6.238 -2.117 1.00 86.50 184 GLU A CA 1
ATOM 1387 C C . GLU A 1 184 ? -14.854 -5.974 -1.012 1.00 86.50 184 GLU A C 1
ATOM 1389 O O . GLU A 1 184 ? -14.775 -4.857 -0.509 1.00 86.50 184 GLU A O 1
ATOM 1394 N N . GLY A 1 185 ? -14.002 -6.954 -0.691 1.00 81.06 185 GLY A N 1
ATOM 1395 C CA . GLY A 1 185 ? -12.919 -6.778 0.281 1.00 81.06 185 GLY A CA 1
ATOM 1396 C C . GLY A 1 185 ? -11.945 -5.670 -0.127 1.00 81.06 185 GLY A C 1
ATOM 1397 O O . GLY A 1 185 ? -11.567 -4.837 0.699 1.00 81.06 185 GLY A O 1
ATOM 1398 N N . TYR A 1 186 ? -11.603 -5.591 -1.418 1.00 83.12 186 TYR A N 1
ATOM 1399 C CA . TYR A 1 186 ? -10.749 -4.525 -1.947 1.00 83.12 186 TYR A CA 1
ATOM 1400 C C . TYR A 1 186 ? -11.428 -3.145 -1.885 1.00 83.12 186 TYR A C 1
ATOM 1402 O O . TYR A 1 186 ? -10.803 -2.165 -1.476 1.00 83.12 186 TYR A O 1
ATOM 1410 N N . ALA A 1 187 ? -12.717 -3.061 -2.227 1.00 89.00 187 ALA A N 1
ATOM 1411 C CA . ALA A 1 187 ? -13.500 -1.829 -2.130 1.00 89.00 187 ALA A CA 1
ATOM 1412 C C . ALA A 1 187 ? -13.605 -1.321 -0.685 1.00 89.00 187 ALA A C 1
ATOM 1414 O O . ALA A 1 187 ? -13.359 -0.141 -0.431 1.00 89.00 187 ALA A O 1
ATOM 1415 N N . ILE A 1 188 ? -13.902 -2.219 0.260 1.00 84.50 188 ILE A N 1
ATOM 1416 C CA . ILE A 1 188 ? -13.945 -1.919 1.694 1.00 84.50 188 ILE A CA 1
ATOM 1417 C C . ILE A 1 188 ? -12.577 -1.424 2.168 1.00 84.50 188 ILE A C 1
ATOM 1419 O O . ILE A 1 188 ? -12.502 -0.377 2.803 1.00 84.50 188 ILE A O 1
ATOM 1423 N N . MET A 1 189 ? -11.485 -2.116 1.825 1.00 81.44 189 MET A N 1
ATOM 1424 C CA . MET A 1 189 ? -10.127 -1.699 2.194 1.00 81.44 189 MET A CA 1
ATOM 1425 C C . MET A 1 189 ? -9.811 -0.273 1.714 1.00 81.44 189 MET A C 1
ATOM 1427 O O . MET A 1 189 ? -9.302 0.535 2.489 1.00 81.44 189 MET A O 1
ATOM 1431 N N . MET A 1 190 ? -10.126 0.062 0.459 1.00 83.06 190 MET A N 1
ATOM 1432 C CA . MET A 1 190 ? -9.898 1.414 -0.062 1.00 83.06 190 MET A CA 1
ATOM 1433 C C . MET A 1 190 ? -10.742 2.454 0.672 1.00 83.06 190 MET A C 1
ATOM 1435 O O . MET A 1 190 ? -10.202 3.458 1.133 1.00 83.06 190 MET A O 1
ATOM 1439 N N . ALA A 1 191 ? -12.046 2.208 0.819 1.00 84.75 191 ALA A N 1
ATOM 1440 C CA . ALA A 1 191 ? -12.952 3.131 1.496 1.00 84.75 191 ALA A CA 1
ATOM 1441 C C . ALA A 1 191 ? -12.526 3.393 2.946 1.00 84.75 191 ALA A C 1
ATOM 1443 O O . ALA A 1 191 ? -12.548 4.533 3.409 1.00 84.75 191 ALA A O 1
ATOM 1444 N N . ARG A 1 192 ? -12.054 2.353 3.637 1.00 79.56 192 ARG A N 1
ATOM 1445 C CA . ARG A 1 192 ? -11.495 2.451 4.986 1.00 79.56 192 ARG A CA 1
ATOM 1446 C C . ARG A 1 192 ? -10.250 3.312 5.039 1.00 79.56 192 ARG A C 1
ATOM 1448 O O . ARG A 1 192 ? -10.181 4.168 5.908 1.00 79.56 192 ARG A O 1
ATOM 1455 N N . ASN A 1 193 ? -9.307 3.142 4.113 1.00 76.81 193 ASN A N 1
ATOM 1456 C CA . ASN A 1 193 ? -8.100 3.973 4.075 1.00 76.81 193 ASN A CA 1
ATOM 1457 C C . ASN A 1 193 ? -8.432 5.462 3.904 1.00 76.81 193 ASN A C 1
ATOM 1459 O O . ASN A 1 193 ? -7.790 6.305 4.527 1.00 76.81 193 ASN A O 1
ATOM 1463 N N . TYR A 1 194 ? -9.462 5.787 3.116 1.00 80.81 194 TYR A N 1
ATOM 1464 C CA . TYR A 1 194 ? -9.956 7.160 3.028 1.00 80.81 194 TYR A CA 1
ATOM 1465 C C . TYR A 1 194 ? -10.552 7.634 4.356 1.00 80.81 194 TYR A C 1
ATOM 1467 O O . TYR A 1 194 ? -10.125 8.667 4.856 1.00 80.81 194 TYR A O 1
ATOM 1475 N N . VAL A 1 195 ? -11.473 6.879 4.966 1.00 79.88 195 VAL A N 1
ATOM 1476 C CA . VAL A 1 195 ? -12.078 7.243 6.266 1.00 79.88 195 VAL A CA 1
ATOM 1477 C C . VAL A 1 195 ? -11.020 7.400 7.364 1.00 79.88 195 VAL A C 1
ATOM 1479 O O . VAL A 1 195 ? -11.068 8.376 8.112 1.00 79.88 195 VAL A O 1
ATOM 1482 N N . ALA A 1 196 ? -10.036 6.498 7.414 1.00 74.62 196 ALA A N 1
ATOM 1483 C CA . ALA A 1 196 ? -8.920 6.521 8.358 1.00 74.62 196 ALA A CA 1
ATOM 1484 C C . ALA A 1 196 ? -8.153 7.853 8.301 1.00 74.62 196 ALA A C 1
ATOM 1486 O O . ALA A 1 196 ? -7.833 8.436 9.335 1.00 74.62 196 ALA A O 1
ATOM 1487 N N . GLY A 1 197 ? -7.930 8.383 7.094 1.00 72.50 197 GLY A N 1
ATOM 1488 C CA . GLY A 1 197 ? -7.274 9.676 6.890 1.00 72.50 197 GLY A CA 1
ATOM 1489 C C . GLY A 1 197 ? -8.037 10.879 7.461 1.00 72.50 197 GLY A C 1
ATOM 1490 O O . GLY A 1 197 ? -7.426 11.919 7.697 1.00 72.50 197 GLY A O 1
ATOM 1491 N N . TYR A 1 198 ? -9.343 10.748 7.720 1.00 75.31 198 TYR A N 1
ATOM 1492 C CA . TYR A 1 198 ? -10.193 11.825 8.244 1.00 75.31 198 TYR A CA 1
ATOM 1493 C C . TYR A 1 198 ? -10.634 11.621 9.698 1.00 75.31 198 TYR A C 1
ATOM 1495 O O . TYR A 1 198 ? -11.308 12.499 10.241 1.00 75.31 198 TYR A O 1
ATOM 1503 N N . GLU A 1 199 ? -10.246 10.527 10.364 1.00 75.56 199 GLU A N 1
ATOM 1504 C CA . GLU A 1 199 ? -10.685 10.208 11.735 1.00 75.56 199 GLU A CA 1
ATOM 1505 C C . GLU A 1 199 ? -10.504 11.366 12.715 1.00 75.56 199 GLU A C 1
ATOM 1507 O O . GLU A 1 199 ? -11.425 11.680 13.467 1.00 75.56 199 GLU A O 1
ATOM 1512 N N . GLY A 1 200 ? -9.360 12.055 12.653 1.00 68.06 200 GLY A N 1
ATOM 1513 C CA . GLY A 1 200 ? -9.063 13.194 13.526 1.00 68.06 200 GLY A CA 1
ATOM 1514 C C . GLY A 1 200 ? -10.003 14.394 13.352 1.00 68.06 200 GLY A C 1
ATOM 1515 O O . GLY A 1 200 ? -10.023 15.277 14.203 1.00 68.06 200 GLY A O 1
ATOM 1516 N N . THR A 1 201 ? -10.789 14.433 12.273 1.00 74.12 201 THR A N 1
ATOM 1517 C CA . THR A 1 201 ? -11.686 15.549 11.921 1.00 74.12 201 THR A CA 1
ATOM 1518 C C . THR A 1 201 ? -13.170 15.187 11.934 1.00 74.12 201 THR A C 1
ATOM 1520 O O . THR A 1 201 ? -14.009 16.080 11.964 1.00 74.12 201 THR A O 1
ATOM 1523 N N . LEU A 1 202 ? -13.514 13.895 11.956 1.00 69.31 202 LEU A N 1
ATOM 1524 C CA . LEU A 1 202 ? -14.894 13.411 11.823 1.00 69.31 202 LEU A CA 1
ATOM 1525 C C . LEU A 1 202 ? -15.762 13.609 13.079 1.00 69.31 202 LEU A C 1
ATOM 1527 O O . LEU A 1 202 ? -16.962 13.355 13.038 1.00 69.31 202 LEU A O 1
ATOM 1531 N N . GLY A 1 203 ? -15.181 14.076 14.185 1.00 64.94 203 GLY A N 1
ATOM 1532 C CA . GLY A 1 203 ? -15.862 14.204 15.472 1.00 64.94 203 GLY A CA 1
ATOM 1533 C C . GLY A 1 203 ? -15.889 12.895 16.270 1.00 64.94 203 GLY A C 1
ATOM 1534 O O . GLY A 1 203 ? -15.682 11.796 15.748 1.00 64.94 203 GLY A O 1
ATOM 1535 N N . VAL A 1 204 ? -16.116 13.014 17.581 1.00 69.50 204 VAL A N 1
ATOM 1536 C CA . VAL A 1 204 ? -16.016 11.891 18.526 1.00 69.50 204 VAL A CA 1
ATOM 1537 C C . VAL A 1 204 ? -17.009 10.781 18.163 1.00 69.50 204 VAL A C 1
ATOM 1539 O O . VAL A 1 204 ? -18.207 11.015 18.037 1.00 69.50 204 VAL A O 1
ATOM 1542 N N . GLY A 1 205 ? -16.509 9.554 18.000 1.00 66.12 205 GLY A N 1
ATOM 1543 C CA . GLY A 1 205 ? -17.327 8.356 17.772 1.00 66.12 205 GLY A CA 1
ATOM 1544 C C . GLY A 1 205 ? -17.874 8.179 16.349 1.00 66.12 205 GLY A C 1
ATOM 1545 O O . GLY A 1 205 ? -18.364 7.097 16.030 1.00 66.12 205 GLY A O 1
ATOM 1546 N N . VAL A 1 206 ? -17.746 9.173 15.466 1.00 78.00 206 VAL A N 1
ATOM 1547 C CA . VAL A 1 206 ? -18.261 9.098 14.087 1.00 78.00 206 VAL A CA 1
ATOM 1548 C C . VAL A 1 206 ? -17.532 8.040 13.262 1.00 78.00 206 VAL A C 1
ATOM 1550 O O . VAL A 1 206 ? -18.180 7.236 12.59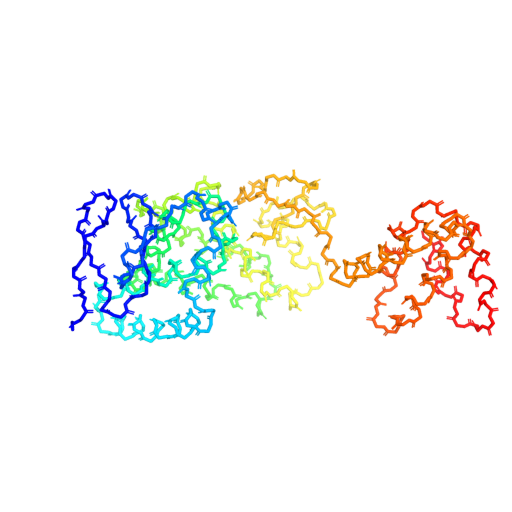8 1.00 78.00 206 VAL A O 1
ATOM 1553 N N . ALA A 1 207 ? -16.203 7.962 13.360 1.00 75.62 207 ALA A N 1
ATOM 1554 C CA . ALA A 1 207 ? -15.431 6.924 12.676 1.00 75.62 207 ALA A CA 1
ATOM 1555 C C . ALA A 1 207 ? -15.844 5.507 13.118 1.00 75.62 207 ALA A C 1
ATOM 1557 O O . ALA A 1 207 ? -16.060 4.638 12.277 1.00 75.62 207 ALA A O 1
ATOM 1558 N N . LYS A 1 208 ? -16.051 5.290 14.430 1.00 75.69 208 LYS A N 1
ATOM 1559 C CA . LYS A 1 208 ? -16.546 4.007 14.967 1.00 75.69 208 LYS A CA 1
ATOM 1560 C C . LYS A 1 208 ? -17.921 3.652 14.386 1.00 75.69 208 LYS A C 1
ATOM 1562 O O . LYS A 1 208 ? -18.141 2.510 13.991 1.00 75.69 208 LYS A O 1
ATOM 1567 N N . ARG A 1 209 ? -18.823 4.633 14.264 1.00 81.69 209 ARG A N 1
ATOM 1568 C CA . ARG A 1 209 ? -20.130 4.438 13.618 1.00 81.69 209 ARG A CA 1
ATOM 1569 C C . ARG A 1 209 ? -20.011 4.099 12.135 1.00 81.69 209 ARG A C 1
ATOM 1571 O O . ARG A 1 209 ? -20.695 3.190 11.689 1.00 81.69 209 ARG A O 1
ATOM 1578 N N . ILE A 1 210 ? -19.134 4.767 11.382 1.00 84.25 210 ILE A N 1
ATOM 1579 C CA . ILE A 1 210 ? -18.880 4.429 9.971 1.00 84.25 210 ILE A CA 1
ATOM 1580 C C . ILE A 1 210 ? -18.419 2.972 9.847 1.00 84.25 210 ILE A C 1
ATOM 1582 O O . ILE A 1 210 ? -18.966 2.219 9.045 1.00 84.25 210 ILE A O 1
ATOM 1586 N N . TYR A 1 211 ? -17.452 2.550 10.660 1.00 80.94 211 TYR A N 1
ATOM 1587 C CA . TYR A 1 211 ? -16.924 1.186 10.605 1.00 80.94 211 TYR A CA 1
ATOM 1588 C C . TYR A 1 211 ? -17.986 0.129 10.896 1.00 80.94 211 TYR A C 1
ATOM 1590 O O . TYR A 1 211 ? -18.107 -0.835 10.141 1.00 80.94 211 TYR A O 1
ATOM 1598 N N . ALA A 1 212 ? -18.824 0.350 11.905 1.00 79.62 212 ALA A N 1
ATOM 1599 C CA . ALA A 1 212 ? -19.910 -0.566 12.225 1.00 79.62 212 ALA A CA 1
ATOM 1600 C C . ALA A 1 212 ? -21.049 -0.539 11.188 1.00 79.62 212 ALA A C 1
ATOM 1602 O O . ALA A 1 212 ? -21.467 -1.580 10.685 1.00 79.62 212 ALA A O 1
ATOM 1603 N N . GLU A 1 213 ? -21.556 0.648 10.845 1.00 86.56 213 GLU A N 1
ATOM 1604 C CA . GLU A 1 213 ? -22.777 0.816 10.042 1.00 86.56 213 GLU A CA 1
ATOM 1605 C C . GLU A 1 213 ? -22.547 0.697 8.526 1.00 86.56 213 GLU A C 1
ATOM 1607 O O . GLU A 1 213 ? -23.494 0.422 7.784 1.00 86.56 213 GLU A O 1
ATOM 1612 N N . VAL A 1 214 ? -21.324 0.950 8.047 1.00 89.06 214 VAL A N 1
ATOM 1613 C CA . VAL A 1 214 ? -20.985 0.947 6.612 1.00 89.06 214 VAL A CA 1
ATOM 1614 C C . VAL A 1 214 ? -20.109 -0.243 6.246 1.00 89.06 214 VAL A C 1
ATOM 1616 O O . VAL A 1 214 ? -20.355 -0.866 5.215 1.00 89.06 214 VAL A O 1
ATOM 1619 N N . PHE A 1 215 ? -19.115 -0.581 7.071 1.00 84.25 215 PHE A N 1
ATOM 1620 C CA . PHE A 1 215 ? -18.192 -1.684 6.773 1.00 84.25 215 PHE A CA 1
ATOM 1621 C C . PHE A 1 215 ? -18.526 -2.984 7.509 1.00 84.25 215 PHE A C 1
ATOM 1623 O O . PHE A 1 215 ? -17.962 -4.021 7.173 1.00 84.25 215 PHE A O 1
ATOM 1630 N N . GLY A 1 216 ? -19.495 -2.959 8.430 1.00 76.00 216 GLY A N 1
ATOM 1631 C CA . GLY A 1 216 ? -19.992 -4.153 9.111 1.00 76.00 216 GLY A CA 1
ATOM 1632 C C . GLY A 1 216 ? -19.094 -4.642 10.246 1.00 76.00 216 GLY A C 1
ATOM 1633 O O . GLY A 1 216 ? -19.161 -5.821 10.601 1.00 76.00 216 GLY A O 1
ATOM 1634 N N . ASP A 1 217 ? -18.256 -3.768 10.809 1.00 67.00 217 ASP A N 1
ATOM 1635 C CA . ASP A 1 217 ? -17.430 -4.103 11.966 1.00 67.00 217 ASP A CA 1
ATOM 1636 C C . ASP A 1 217 ? -18.316 -4.432 13.174 1.00 67.00 217 ASP A C 1
ATOM 1638 O O . ASP A 1 217 ? -19.282 -3.732 13.497 1.00 67.00 217 ASP A O 1
ATOM 1642 N N . ARG A 1 218 ? -17.987 -5.525 13.862 1.00 56.00 218 ARG A N 1
ATOM 1643 C CA . ARG A 1 218 ? -18.644 -5.890 15.116 1.00 56.00 218 ARG A CA 1
ATOM 1644 C C . ARG A 1 218 ? -17.992 -5.106 16.244 1.00 56.00 218 ARG A C 1
ATOM 1646 O O . ARG A 1 218 ? -16.955 -5.548 16.719 1.00 56.00 218 ARG A O 1
ATOM 1653 N N . ILE A 1 219 ? -18.652 -4.029 16.685 1.00 47.38 219 ILE A N 1
ATOM 1654 C CA . ILE A 1 219 ? -18.207 -3.151 17.781 1.00 47.38 219 ILE A CA 1
ATOM 1655 C C . ILE A 1 219 ? -17.824 -3.986 19.011 1.00 47.38 219 ILE A C 1
ATOM 1657 O O . ILE A 1 219 ? -18.674 -4.342 19.829 1.00 47.38 219 ILE A O 1
ATOM 1661 N N . THR A 1 220 ? -16.537 -4.292 19.136 1.00 41.12 220 THR A N 1
ATOM 1662 C CA . THR A 1 220 ? -15.903 -4.922 20.299 1.00 41.12 220 THR A CA 1
ATOM 1663 C C . THR A 1 220 ? -14.480 -4.376 20.427 1.00 41.12 220 THR A C 1
ATOM 1665 O O . THR A 1 220 ? -13.914 -3.878 19.463 1.00 41.12 220 THR A O 1
ATOM 1668 N N . ALA A 1 221 ? -13.951 -4.350 21.652 1.00 42.53 221 ALA A N 1
ATOM 1669 C CA . ALA A 1 221 ? -12.830 -3.497 22.054 1.00 42.53 221 ALA A CA 1
ATOM 1670 C C . ALA A 1 221 ? -11.6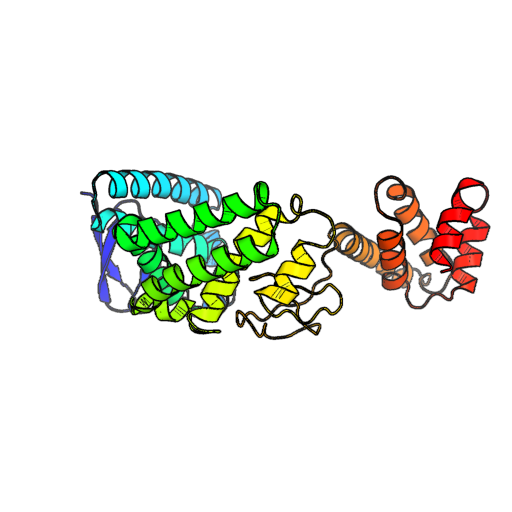02 -3.486 21.106 1.00 42.53 221 ALA A C 1
ATOM 1672 O O . ALA A 1 221 ? -10.984 -4.514 20.850 1.00 42.53 221 ALA A O 1
ATOM 1673 N N . ASP A 1 222 ? -11.272 -2.267 20.661 1.00 51.84 222 ASP A N 1
ATOM 1674 C CA . ASP A 1 222 ? -10.009 -1.617 20.254 1.00 51.84 222 ASP A CA 1
ATOM 1675 C C . ASP A 1 222 ? -8.924 -2.329 19.403 1.00 51.84 222 ASP A C 1
ATOM 1677 O O . ASP A 1 222 ? -7.970 -1.662 19.000 1.00 51.84 222 ASP A O 1
ATOM 1681 N N . ALA A 1 223 ? -9.041 -3.605 19.024 1.00 53.72 223 ALA A N 1
ATOM 1682 C CA . ALA A 1 223 ? -8.063 -4.250 18.135 1.00 53.72 223 ALA A CA 1
ATOM 1683 C C . ALA A 1 223 ? -8.424 -4.067 16.649 1.00 53.72 223 ALA A C 1
ATOM 1685 O O . ALA A 1 223 ? -9.467 -4.535 16.194 1.00 53.72 223 ALA A O 1
ATOM 1686 N N . ARG A 1 224 ? -7.546 -3.420 15.863 1.00 59.12 224 ARG A N 1
ATOM 1687 C CA . ARG A 1 224 ? -7.739 -3.178 14.419 1.00 59.12 224 ARG A CA 1
ATOM 1688 C C . ARG A 1 224 ? -6.670 -3.849 13.557 1.00 59.12 224 ARG A C 1
ATOM 1690 O O . ARG A 1 224 ? -5.485 -3.866 13.872 1.00 59.12 224 ARG A O 1
ATOM 1697 N N . CYS A 1 225 ? -7.079 -4.347 12.397 1.00 59.88 225 CYS A N 1
ATOM 1698 C CA . CYS A 1 225 ? -6.206 -4.872 11.362 1.00 59.88 225 CYS A CA 1
ATOM 1699 C C . CYS A 1 225 ? -5.291 -3.761 10.837 1.00 59.88 225 CYS A C 1
ATOM 1701 O O . CYS A 1 225 ? -5.761 -2.794 10.242 1.00 59.88 225 CYS A O 1
ATOM 1703 N N . LYS A 1 226 ? -3.973 -3.940 10.947 1.00 55.12 226 LYS A N 1
ATOM 1704 C CA . LYS A 1 226 ? -2.978 -2.937 10.516 1.00 55.12 226 LYS A CA 1
ATOM 1705 C C . LYS A 1 226 ? -2.975 -2.658 9.009 1.00 55.12 226 LYS A C 1
ATOM 1707 O O . LYS A 1 226 ? -2.448 -1.641 8.579 1.00 55.12 226 LYS A O 1
ATOM 1712 N N . LYS A 1 227 ? -3.566 -3.550 8.203 1.00 53.50 227 LYS A N 1
ATOM 1713 C CA . LYS A 1 227 ? -3.637 -3.412 6.739 1.00 53.50 227 LYS A CA 1
ATOM 1714 C C . LYS A 1 227 ? -4.884 -2.673 6.251 1.00 53.50 227 LYS A C 1
ATOM 1716 O O . LYS A 1 227 ? -4.806 -1.956 5.263 1.00 53.50 227 LYS A O 1
ATOM 1721 N N . CYS A 1 228 ? -6.038 -2.896 6.879 1.00 56.28 228 CYS A N 1
ATOM 1722 C CA . CYS A 1 228 ? -7.315 -2.353 6.390 1.00 56.28 228 CYS A CA 1
ATOM 1723 C C . CYS A 1 228 ? -8.137 -1.611 7.450 1.00 56.28 228 CYS A C 1
ATOM 1725 O O . CYS A 1 228 ? -9.187 -1.069 7.128 1.00 56.28 228 CYS A O 1
ATOM 1727 N N . GLY A 1 229 ? -7.703 -1.606 8.710 1.00 56.56 229 GLY A N 1
ATOM 1728 C CA . GLY A 1 229 ? -8.384 -0.951 9.825 1.00 56.56 229 GLY A CA 1
ATOM 1729 C C . GLY A 1 229 ? -9.605 -1.690 10.381 1.00 56.56 229 GLY A C 1
ATOM 1730 O O . GLY A 1 229 ? -10.288 -1.118 11.222 1.00 56.56 229 GLY A O 1
ATOM 1731 N N . ALA A 1 230 ? -9.908 -2.909 9.913 1.00 60.12 230 ALA A N 1
ATOM 1732 C CA . ALA A 1 230 ? -11.011 -3.744 10.413 1.00 60.12 230 ALA A CA 1
ATOM 1733 C C . ALA A 1 230 ? -10.838 -4.185 11.855 1.00 60.12 230 ALA A C 1
ATOM 1735 O O . ALA A 1 230 ? -9.762 -4.662 12.197 1.00 60.12 230 ALA A O 1
ATOM 1736 N N . GLU A 1 231 ? -11.893 -4.097 12.662 1.00 62.75 231 GLU A N 1
ATOM 1737 C CA . GLU A 1 231 ? -11.890 -4.723 13.984 1.00 62.75 231 GLU A CA 1
ATOM 1738 C C . GLU A 1 231 ? -11.660 -6.243 13.872 1.00 62.75 231 GLU A C 1
ATOM 1740 O O . GLU A 1 231 ? -12.187 -6.913 12.976 1.00 62.75 231 GLU A O 1
ATOM 1745 N N . ILE A 1 232 ? -10.820 -6.777 14.758 1.00 61.94 232 ILE A N 1
ATOM 1746 C CA . ILE A 1 232 ? -10.455 -8.198 14.846 1.00 61.94 232 ILE A CA 1
ATOM 1747 C C . ILE A 1 232 ? -10.682 -8.686 16.275 1.00 61.94 232 ILE A C 1
ATOM 1749 O O . ILE A 1 232 ? -10.422 -7.958 17.228 1.00 61.94 232 ILE A O 1
ATOM 1753 N N . ALA A 1 233 ? -11.203 -9.905 16.427 1.00 52.91 233 ALA A N 1
ATOM 1754 C CA . ALA A 1 233 ? -11.751 -10.375 17.697 1.00 52.91 233 ALA A CA 1
ATOM 1755 C C . ALA A 1 233 ? -10.711 -11.051 18.615 1.00 52.91 233 ALA A C 1
ATOM 1757 O O . ALA A 1 233 ? -11.068 -11.476 19.714 1.00 52.91 233 ALA A O 1
ATOM 1758 N N . GLY A 1 234 ? -9.442 -11.163 18.203 1.00 49.03 234 GLY A N 1
ATOM 1759 C CA . GLY A 1 234 ? -8.411 -11.836 18.996 1.00 49.03 234 GLY A CA 1
ATOM 1760 C C . GLY A 1 234 ? -6.966 -11.532 18.597 1.00 49.03 234 GLY A C 1
ATOM 1761 O O . GLY A 1 234 ? -6.701 -10.836 17.618 1.00 49.03 234 GLY A O 1
ATOM 1762 N N . ASP A 1 235 ? -6.036 -12.097 19.373 1.00 43.19 235 ASP A N 1
ATOM 1763 C CA . ASP A 1 235 ? -4.595 -11.788 19.363 1.00 43.19 235 ASP A CA 1
ATOM 1764 C C . ASP A 1 235 ? -3.869 -12.157 18.053 1.00 43.19 235 ASP A C 1
ATOM 1766 O O . ASP A 1 235 ? -2.840 -11.569 17.706 1.00 43.19 235 ASP A O 1
ATOM 1770 N N . LEU A 1 236 ? -4.407 -13.136 17.315 1.00 44.50 236 LEU A N 1
ATOM 1771 C CA . LEU A 1 236 ? -3.848 -13.641 16.062 1.00 44.50 236 LEU A CA 1
ATOM 1772 C C . LEU A 1 236 ? -4.977 -14.198 15.188 1.00 44.50 236 LEU A C 1
ATOM 1774 O O . LEU A 1 236 ? -5.286 -15.389 15.207 1.00 44.50 236 LEU A O 1
ATOM 1778 N N . GLU A 1 237 ? -5.624 -13.318 14.427 1.00 51.72 237 GLU A N 1
ATOM 1779 C CA . GLU A 1 237 ? -6.735 -13.696 13.558 1.00 51.72 237 GLU A CA 1
ATOM 1780 C C . GLU A 1 237 ? -6.503 -13.229 12.120 1.00 51.72 237 GLU A C 1
ATOM 1782 O O . GLU A 1 237 ? -5.912 -12.179 11.835 1.00 51.72 237 GLU A O 1
ATOM 1787 N N . ARG A 1 238 ? -6.965 -14.052 11.178 1.00 53.62 238 ARG A N 1
ATOM 1788 C CA . ARG A 1 238 ? -7.039 -13.676 9.773 1.00 53.62 238 ARG A CA 1
ATOM 1789 C C . ARG A 1 238 ? -8.204 -12.698 9.635 1.00 53.62 238 ARG A C 1
ATOM 1791 O O . ARG A 1 238 ? -9.348 -13.082 9.851 1.00 53.62 238 ARG A O 1
ATOM 1798 N N . CYS A 1 239 ? -7.918 -11.447 9.282 1.00 59.00 239 CYS A N 1
ATOM 1799 C CA . CYS A 1 239 ? -8.942 -10.425 9.101 1.00 59.00 239 CYS A CA 1
ATOM 1800 C C . CYS A 1 239 ? -10.021 -10.927 8.130 1.00 59.00 239 CYS A C 1
ATOM 1802 O O . CYS A 1 239 ? -9.722 -11.221 6.970 1.00 59.00 239 CYS A O 1
ATOM 1804 N N . ALA A 1 240 ? -11.273 -10.985 8.588 1.00 59.00 240 ALA A N 1
ATOM 1805 C CA . ALA A 1 240 ? -12.402 -11.468 7.791 1.00 59.00 240 ALA A CA 1
ATOM 1806 C C . ALA A 1 240 ? -12.687 -10.606 6.544 1.00 59.00 240 ALA A C 1
ATOM 1808 O O . ALA A 1 240 ? -13.379 -11.053 5.634 1.00 59.00 240 ALA A O 1
ATOM 1809 N N . PHE A 1 241 ? -12.141 -9.385 6.497 1.00 59.22 241 PHE A N 1
ATOM 1810 C CA . PHE A 1 241 ? -12.398 -8.409 5.439 1.00 59.22 241 PHE A CA 1
ATOM 1811 C C . PHE A 1 241 ? -11.297 -8.361 4.375 1.00 59.22 241 PHE A C 1
ATOM 1813 O O . PHE A 1 241 ? -11.606 -8.350 3.187 1.00 59.22 241 PHE A O 1
ATOM 1820 N N . CYS A 1 24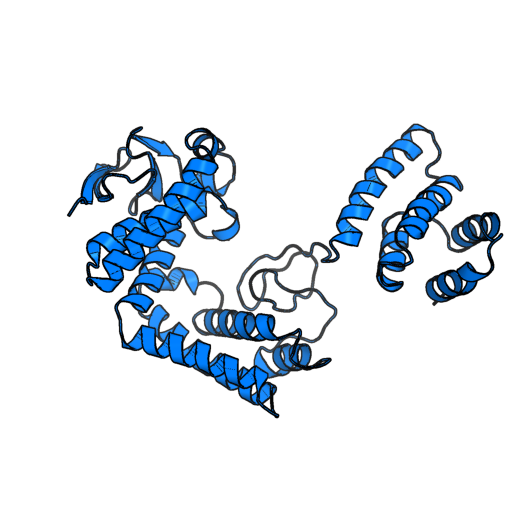2 ? -10.019 -8.335 4.773 1.00 55.81 242 CYS A N 1
ATOM 1821 C CA . CYS A 1 242 ? -8.893 -8.206 3.835 1.00 55.81 242 CYS A CA 1
ATOM 1822 C C . CYS A 1 242 ? -7.948 -9.419 3.807 1.00 55.81 242 CYS A C 1
ATOM 1824 O O . CYS A 1 242 ? -6.918 -9.374 3.135 1.00 55.81 242 CYS A O 1
ATOM 1826 N N . GLY A 1 243 ? -8.241 -10.465 4.588 1.00 52.00 243 GLY A N 1
ATOM 1827 C CA . GLY A 1 243 ? -7.453 -11.699 4.669 1.00 52.00 243 GLY A CA 1
ATOM 1828 C C . GLY A 1 243 ? -6.091 -11.574 5.353 1.00 52.00 243 GLY A C 1
ATOM 1829 O O . GLY A 1 243 ? -5.414 -12.586 5.539 1.00 52.00 243 GLY A O 1
ATOM 1830 N N . ALA A 1 244 ? -5.674 -10.370 5.758 1.00 54.88 244 ALA A N 1
ATOM 1831 C CA . ALA A 1 244 ? -4.401 -10.171 6.438 1.00 54.88 244 ALA A CA 1
ATOM 1832 C C . ALA A 1 244 ? -4.408 -10.838 7.815 1.00 54.88 244 ALA A C 1
ATOM 1834 O O . ALA A 1 244 ? -5.288 -10.576 8.635 1.00 54.88 244 ALA A O 1
ATOM 1835 N N . VAL A 1 245 ? -3.392 -11.652 8.089 1.00 52.25 245 VAL A N 1
ATOM 1836 C CA . VAL A 1 245 ? -3.091 -12.083 9.456 1.00 52.25 245 VAL A CA 1
ATOM 1837 C C . VAL A 1 245 ? -2.470 -10.886 10.158 1.00 52.25 245 VAL A C 1
ATOM 1839 O O . VAL A 1 245 ? -1.415 -10.406 9.748 1.00 52.25 245 VAL A O 1
ATOM 1842 N N . SER A 1 246 ? -3.172 -10.352 11.150 1.00 44.66 246 SER A N 1
ATOM 1843 C CA . SER A 1 246 ? -2.692 -9.218 11.937 1.00 44.66 246 SER A CA 1
ATOM 1844 C C . SER A 1 246 ? -2.330 -9.728 13.323 1.00 44.66 246 SER A C 1
ATOM 1846 O O . SER A 1 246 ? -3.186 -10.252 14.026 1.00 44.66 246 SER A O 1
ATOM 1848 N N . GLU A 1 247 ? -1.058 -9.607 13.693 1.00 41.12 247 GLU A N 1
ATOM 1849 C CA . GLU A 1 247 ? -0.614 -9.781 15.075 1.00 41.12 247 GLU A CA 1
ATOM 1850 C C . GLU A 1 247 ? -1.036 -8.534 15.863 1.00 41.12 247 GLU A C 1
ATOM 1852 O O . GLU A 1 247 ? -0.665 -7.406 15.506 1.00 41.12 247 GLU A O 1
ATOM 1857 N N . VAL A 1 248 ? -1.835 -8.718 16.916 1.00 47.88 248 VAL A N 1
ATOM 1858 C CA . VAL A 1 248 ? -2.252 -7.621 17.796 1.00 47.88 248 VAL A CA 1
ATOM 1859 C C . VAL A 1 248 ? -1.093 -7.287 18.732 1.00 47.88 248 VAL A C 1
ATOM 1861 O O . VAL A 1 248 ? -1.000 -7.751 19.865 1.00 47.88 248 VAL A O 1
ATOM 1864 N N . ARG A 1 249 ? -0.163 -6.464 18.245 1.00 43.00 249 ARG A N 1
ATOM 1865 C CA . ARG A 1 249 ? 0.787 -5.760 19.110 1.00 43.00 249 ARG A CA 1
ATOM 1866 C C . ARG A 1 249 ? 0.124 -4.482 19.601 1.00 43.00 249 ARG A C 1
ATOM 1868 O O . ARG A 1 249 ? -0.261 -3.662 18.777 1.00 43.00 249 ARG A O 1
ATOM 1875 N N . VAL A 1 250 ? 0.016 -4.352 20.920 1.00 45.91 250 VAL A N 1
ATOM 1876 C CA . VAL A 1 250 ? -0.573 -3.212 21.635 1.00 45.91 250 VAL A CA 1
ATOM 1877 C C . VAL A 1 250 ? -0.061 -1.886 21.073 1.00 45.91 250 VAL A C 1
ATOM 1879 O O . VAL A 1 250 ? 1.129 -1.590 21.163 1.00 45.91 250 VAL A O 1
ATOM 1882 N N . ASP A 1 251 ? -0.966 -1.114 20.470 1.00 54.41 251 ASP A N 1
ATOM 1883 C CA . ASP A 1 251 ? -0.681 0.122 19.732 1.00 54.41 251 ASP A CA 1
ATOM 1884 C C . ASP A 1 251 ? -0.552 1.350 20.659 1.00 54.41 251 ASP A C 1
ATOM 1886 O O . ASP A 1 251 ? -1.038 2.434 20.348 1.00 54.41 251 ASP A O 1
ATOM 1890 N N . ASP A 1 252 ? 0.140 1.212 21.793 1.00 63.00 252 ASP A N 1
ATOM 1891 C CA . ASP A 1 252 ? 0.697 2.373 22.493 1.00 63.00 252 ASP A CA 1
ATOM 1892 C C . ASP A 1 252 ? 2.230 2.336 22.355 1.00 63.00 252 ASP A C 1
ATOM 1894 O O . ASP A 1 252 ? 2.904 1.597 23.078 1.00 63.00 252 ASP A O 1
ATOM 1898 N N . PRO A 1 253 ? 2.815 3.114 21.419 1.00 61.78 253 PRO A N 1
ATOM 1899 C CA . PRO A 1 253 ? 4.262 3.205 21.246 1.00 61.78 253 PRO A CA 1
ATOM 1900 C C . PRO A 1 253 ? 5.007 3.595 22.530 1.00 61.78 253 PRO A C 1
ATOM 1902 O O . PRO A 1 253 ? 6.138 3.147 22.739 1.00 61.78 253 PRO A O 1
ATOM 1905 N N . TRP A 1 254 ? 4.383 4.394 23.405 1.00 70.75 254 TRP A N 1
ATOM 1906 C CA . TRP A 1 254 ? 4.941 4.723 24.713 1.00 70.75 254 TRP A CA 1
ATOM 1907 C C . TRP A 1 254 ? 4.946 3.485 25.613 1.00 70.75 254 TRP A C 1
ATOM 1909 O O . TRP A 1 254 ? 5.994 3.150 26.168 1.00 70.75 254 TRP A O 1
ATOM 1919 N N . LEU A 1 255 ? 3.834 2.756 25.699 1.00 68.00 255 LEU A N 1
ATOM 1920 C CA . LEU A 1 255 ? 3.733 1.518 26.477 1.00 68.00 255 LEU A CA 1
ATOM 1921 C C . LEU A 1 255 ? 4.720 0.452 25.983 1.00 68.00 255 LEU A C 1
ATOM 1923 O O . LEU A 1 255 ? 5.423 -0.143 26.792 1.00 68.00 255 LEU A O 1
ATOM 1927 N N . VAL A 1 256 ? 4.838 0.248 24.667 1.00 69.75 256 VAL A N 1
ATOM 1928 C CA . VAL A 1 256 ? 5.785 -0.707 24.063 1.00 69.75 256 VAL A CA 1
ATOM 1929 C C . VAL A 1 256 ? 7.225 -0.343 24.412 1.00 69.75 256 VAL A C 1
ATOM 1931 O O . VAL A 1 256 ? 7.988 -1.197 24.864 1.00 69.75 256 VAL A O 1
ATOM 1934 N N . SER A 1 257 ? 7.604 0.927 24.244 1.00 67.81 257 SER A N 1
ATOM 1935 C CA . SER A 1 257 ? 8.961 1.373 24.558 1.00 67.81 257 SER A CA 1
ATOM 1936 C C . SER A 1 257 ? 9.269 1.270 26.053 1.00 67.81 257 SER A C 1
ATOM 1938 O O . SER A 1 257 ? 10.391 0.925 26.420 1.00 67.81 257 SER A O 1
ATOM 1940 N N . ASN A 1 258 ? 8.303 1.569 26.923 1.00 76.31 258 ASN A N 1
ATOM 1941 C CA . ASN A 1 258 ? 8.513 1.519 28.367 1.00 76.31 258 ASN A CA 1
ATOM 1942 C C . ASN A 1 258 ? 8.484 0.093 28.913 1.00 76.31 258 ASN A C 1
ATOM 1944 O O . ASN A 1 258 ? 9.247 -0.191 29.828 1.00 76.31 258 ASN A O 1
ATOM 1948 N N . LEU A 1 259 ? 7.701 -0.819 28.330 1.00 78.38 259 LEU A N 1
ATOM 1949 C CA . LEU A 1 259 ? 7.775 -2.245 28.655 1.00 78.38 259 LEU A CA 1
ATOM 1950 C C . LEU A 1 259 ? 9.124 -2.841 28.240 1.00 78.38 259 LEU A C 1
ATOM 1952 O O . LEU A 1 259 ? 9.733 -3.542 29.040 1.00 78.38 259 LEU A O 1
ATOM 1956 N N . ALA A 1 260 ? 9.655 -2.482 27.067 1.00 73.75 260 ALA A N 1
ATOM 1957 C CA . ALA A 1 260 ? 11.002 -2.895 26.663 1.00 73.75 260 ALA A CA 1
ATOM 1958 C C . ALA A 1 260 ? 12.094 -2.337 27.602 1.00 73.75 260 ALA A C 1
ATOM 1960 O O . ALA A 1 260 ? 13.024 -3.045 27.981 1.00 73.75 260 ALA A O 1
ATOM 1961 N N . ASN A 1 261 ? 11.971 -1.077 28.038 1.00 74.62 261 ASN A N 1
ATOM 1962 C CA . ASN A 1 261 ? 12.878 -0.506 29.042 1.00 74.62 261 ASN A CA 1
ATOM 1963 C C . ASN A 1 261 ? 12.722 -1.184 30.412 1.00 74.62 261 ASN A C 1
ATOM 1965 O O . ASN A 1 261 ? 13.706 -1.384 31.124 1.00 74.62 261 ASN A O 1
ATOM 1969 N N . TRP A 1 262 ? 11.494 -1.537 30.784 1.00 84.56 262 TRP A N 1
ATOM 1970 C CA . TRP A 1 262 ? 11.195 -2.249 32.016 1.00 84.56 262 TRP A CA 1
ATOM 1971 C C . TRP A 1 262 ? 11.805 -3.650 32.028 1.00 84.56 262 TRP A C 1
ATOM 1973 O O . TRP A 1 262 ? 12.375 -4.029 33.044 1.00 84.56 262 TRP A O 1
ATOM 1983 N N . GLU A 1 263 ? 11.766 -4.391 30.918 1.00 82.56 263 GLU A N 1
ATOM 1984 C CA . GLU A 1 263 ? 12.395 -5.715 30.810 1.00 82.56 263 GLU A CA 1
ATOM 1985 C C . GLU A 1 263 ? 13.880 -5.674 31.205 1.00 82.56 263 GLU A C 1
ATOM 1987 O O . GLU A 1 263 ? 14.347 -6.523 31.967 1.00 82.56 263 GLU A O 1
ATOM 1992 N N . LEU A 1 264 ? 14.612 -4.638 30.782 1.00 76.88 264 LEU A N 1
ATOM 1993 C CA . LEU A 1 264 ? 16.016 -4.440 31.164 1.00 76.88 264 LEU A CA 1
ATOM 1994 C C . LEU A 1 264 ? 16.184 -4.243 32.679 1.00 76.88 264 LEU A C 1
ATOM 1996 O O . LEU A 1 264 ? 17.095 -4.806 33.290 1.00 76.88 264 LEU A O 1
ATOM 2000 N N . VAL A 1 265 ? 15.294 -3.464 33.299 1.00 80.38 265 VAL A N 1
ATOM 2001 C CA . VAL A 1 265 ? 15.289 -3.224 34.750 1.00 80.38 265 VAL A CA 1
ATOM 2002 C C . VAL A 1 265 ? 14.891 -4.486 35.516 1.00 80.38 265 VAL A C 1
ATOM 2004 O O . VAL A 1 265 ? 15.526 -4.826 36.513 1.00 80.38 265 VAL A O 1
ATOM 2007 N N . ALA A 1 266 ? 13.888 -5.219 35.036 1.00 77.06 266 ALA A N 1
ATOM 2008 C CA . ALA A 1 266 ? 13.420 -6.462 35.632 1.00 77.06 266 ALA A CA 1
ATOM 2009 C C . ALA A 1 266 ? 14.524 -7.528 35.626 1.00 77.06 266 ALA A C 1
ATOM 2011 O O . ALA A 1 266 ? 14.759 -8.162 36.653 1.00 77.06 266 ALA A O 1
ATOM 2012 N N . HIS A 1 267 ? 15.268 -7.673 34.524 1.00 77.94 267 HIS A N 1
ATOM 2013 C CA . HIS A 1 267 ? 16.428 -8.566 34.462 1.00 77.94 267 HIS A CA 1
ATOM 2014 C C . HIS A 1 267 ? 17.494 -8.228 35.510 1.00 77.94 267 HIS A C 1
ATOM 2016 O O . HIS A 1 267 ? 18.047 -9.126 36.149 1.00 77.94 267 HIS A O 1
ATOM 2022 N N . GLU A 1 268 ? 17.761 -6.942 35.729 1.00 77.81 268 GLU A N 1
ATOM 2023 C CA . GLU A 1 268 ? 18.711 -6.497 36.746 1.00 77.81 268 GLU A CA 1
ATOM 2024 C C . GLU A 1 268 ? 18.209 -6.774 38.173 1.00 77.81 268 GLU A C 1
ATOM 2026 O O . GLU A 1 268 ? 18.986 -7.204 39.029 1.00 77.81 268 GLU A O 1
ATOM 2031 N N . LEU A 1 269 ? 16.911 -6.585 38.429 1.00 79.19 269 LEU A N 1
ATOM 2032 C CA . LEU A 1 269 ? 16.286 -6.920 39.711 1.00 79.19 269 LEU A CA 1
ATOM 2033 C C . LEU A 1 269 ? 16.312 -8.431 39.974 1.00 79.19 269 LEU A C 1
ATOM 2035 O O . LEU A 1 269 ? 16.619 -8.843 41.090 1.00 79.19 269 LEU A O 1
ATOM 2039 N N . VAL A 1 270 ? 16.078 -9.267 38.957 1.00 76.62 270 VAL A N 1
ATOM 2040 C CA . VAL A 1 270 ? 16.245 -10.729 39.059 1.00 76.62 270 VAL A CA 1
ATOM 2041 C C . VAL A 1 270 ? 17.684 -11.078 39.420 1.00 76.62 270 VAL A C 1
ATOM 2043 O O . VAL A 1 270 ? 17.915 -11.835 40.361 1.00 76.62 270 VAL A O 1
ATOM 2046 N N . ARG A 1 271 ? 18.664 -10.485 38.726 1.00 81.31 271 ARG A N 1
ATOM 2047 C CA . ARG A 1 271 ? 20.094 -10.723 38.978 1.00 81.31 271 ARG A CA 1
ATOM 2048 C C . ARG A 1 271 ? 20.503 -10.374 40.411 1.00 81.31 271 ARG A C 1
ATOM 2050 O O . ARG A 1 271 ? 21.390 -11.017 40.965 1.00 81.31 271 ARG A O 1
ATOM 2057 N N . LYS A 1 272 ? 19.866 -9.362 41.002 1.00 80.00 272 LYS A N 1
ATOM 2058 C CA . LYS A 1 272 ? 20.107 -8.913 42.379 1.00 80.00 272 LYS A CA 1
ATOM 2059 C C . LYS A 1 272 ? 19.260 -9.632 43.433 1.00 80.00 272 LYS A C 1
ATOM 2061 O O . LYS A 1 272 ? 19.463 -9.370 44.614 1.00 80.00 272 LYS A O 1
ATOM 2066 N N . GLY A 1 273 ? 18.329 -10.505 43.040 1.00 82.50 273 GLY A N 1
ATOM 2067 C CA . GLY A 1 273 ? 17.378 -11.126 43.970 1.00 82.50 273 GLY A CA 1
ATOM 2068 C C . GLY A 1 273 ? 16.413 -10.113 44.596 1.00 82.50 273 GLY A C 1
ATOM 2069 O O . GLY A 1 273 ? 16.131 -10.182 45.784 1.00 82.50 273 GLY A O 1
ATOM 2070 N N . GLN A 1 274 ? 15.983 -9.122 43.810 1.00 83.38 274 GLN A N 1
ATOM 2071 C CA . GLN A 1 274 ? 15.164 -7.984 44.243 1.00 83.38 274 GLN A CA 1
ATOM 2072 C C . GLN A 1 274 ? 13.817 -7.893 43.505 1.00 83.38 274 GLN A C 1
ATOM 2074 O O . GLN A 1 274 ? 13.069 -6.943 43.711 1.00 83.38 274 GLN A O 1
ATOM 2079 N N . LEU A 1 275 ? 13.484 -8.838 42.616 1.00 78.50 275 LEU A N 1
ATOM 2080 C CA . LEU A 1 275 ? 12.240 -8.765 41.830 1.00 78.50 275 LEU A CA 1
ATOM 2081 C C . LEU A 1 275 ? 10.973 -9.028 42.678 1.00 78.50 275 LEU A C 1
ATOM 2083 O O . LEU A 1 275 ? 9.874 -8.618 42.312 1.00 78.50 275 LEU A O 1
ATOM 2087 N N . ASP A 1 276 ? 11.112 -9.706 43.811 1.00 75.31 276 ASP A N 1
ATOM 2088 C CA . ASP A 1 276 ? 10.036 -10.077 44.737 1.00 75.31 276 ASP A CA 1
ATOM 2089 C C . ASP A 1 276 ? 9.973 -9.189 46.000 1.00 75.31 276 ASP A C 1
ATOM 2091 O O . ASP A 1 276 ? 9.122 -9.400 46.879 1.00 75.31 276 ASP A O 1
ATOM 2095 N N . THR A 1 277 ? 10.832 -8.166 46.074 1.00 80.81 277 THR A N 1
ATOM 2096 C CA . THR A 1 277 ? 10.875 -7.155 47.143 1.00 80.81 277 THR A CA 1
ATOM 2097 C C . THR A 1 277 ? 10.008 -5.934 46.788 1.00 80.81 277 THR A C 1
ATOM 2099 O O . THR A 1 277 ? 9.172 -5.980 45.887 1.00 80.81 277 THR A O 1
ATOM 2102 N N . ILE A 1 278 ? 10.178 -4.818 47.509 1.00 78.31 278 ILE A N 1
ATOM 2103 C CA . ILE A 1 278 ? 9.531 -3.530 47.203 1.00 78.31 278 ILE A CA 1
ATOM 2104 C C . ILE A 1 278 ? 10.215 -2.767 46.051 1.00 78.31 278 ILE A C 1
ATOM 2106 O O . ILE A 1 278 ? 9.683 -1.783 45.533 1.00 78.31 278 ILE A O 1
ATOM 2110 N N . ASP A 1 279 ? 11.406 -3.199 45.636 1.00 80.69 279 ASP A N 1
ATOM 2111 C CA . ASP A 1 279 ? 12.232 -2.493 44.655 1.00 80.69 279 ASP A CA 1
ATOM 2112 C C . ASP A 1 279 ? 11.631 -2.397 43.233 1.00 80.69 279 ASP A C 1
ATOM 2114 O O . ASP A 1 279 ? 11.828 -1.355 42.602 1.00 80.69 279 ASP A O 1
ATOM 2118 N N . PRO A 1 280 ? 10.821 -3.354 42.729 1.00 78.94 280 PRO A N 1
ATOM 2119 C CA . PRO A 1 280 ? 10.102 -3.192 41.465 1.00 78.94 280 PRO A CA 1
ATOM 2120 C C . PRO A 1 280 ? 9.128 -2.009 41.486 1.00 78.94 280 PRO A C 1
ATOM 2122 O O . PRO A 1 280 ? 9.039 -1.261 40.513 1.00 78.94 280 PRO A O 1
ATOM 2125 N N . VAL A 1 281 ? 8.442 -1.790 42.616 1.00 79.44 281 VAL A N 1
ATOM 2126 C CA . VAL A 1 281 ? 7.514 -0.661 42.788 1.00 79.44 281 VAL A CA 1
ATOM 2127 C C . VAL A 1 281 ? 8.286 0.661 42.767 1.00 79.44 281 VAL A C 1
ATOM 2129 O O . VAL A 1 281 ? 7.894 1.599 42.077 1.00 79.44 281 VAL A O 1
ATOM 2132 N N . ARG A 1 282 ? 9.443 0.726 43.441 1.00 77.50 282 ARG A N 1
ATOM 2133 C CA . ARG A 1 282 ? 10.319 1.913 43.429 1.00 77.50 282 ARG A CA 1
ATOM 2134 C C . ARG A 1 282 ? 10.872 2.225 42.042 1.00 77.50 282 ARG A C 1
ATOM 2136 O O . ARG A 1 282 ? 10.912 3.389 41.648 1.00 77.50 282 ARG A O 1
ATOM 2143 N N . ALA A 1 283 ? 11.297 1.201 41.308 1.00 78.31 283 ALA A N 1
ATOM 2144 C CA . ALA A 1 283 ? 11.812 1.361 39.956 1.00 78.31 283 ALA A CA 1
ATOM 2145 C C . ALA A 1 283 ? 10.732 1.915 39.014 1.00 78.31 283 ALA A C 1
ATOM 2147 O O . ALA A 1 283 ? 10.993 2.874 38.287 1.00 78.31 283 ALA A O 1
ATOM 2148 N N . LEU A 1 284 ? 9.503 1.393 39.096 1.00 77.19 284 LEU A N 1
ATOM 2149 C CA . LEU A 1 284 ? 8.359 1.890 38.325 1.00 77.19 284 LEU A CA 1
ATOM 2150 C C . LEU A 1 284 ? 7.994 3.337 38.644 1.00 77.19 284 LEU A C 1
ATOM 2152 O O . LEU A 1 284 ? 7.669 4.093 37.731 1.00 77.19 284 LEU A O 1
ATOM 2156 N N . LEU A 1 285 ? 8.114 3.768 39.900 1.00 71.00 285 LEU A N 1
ATOM 2157 C CA . LEU A 1 285 ? 7.866 5.165 40.271 1.00 71.00 285 LEU A CA 1
ATOM 2158 C C . LEU A 1 285 ? 8.815 6.145 39.564 1.00 71.00 285 LEU A C 1
ATOM 2160 O O . LEU A 1 285 ? 8.403 7.254 39.218 1.00 71.00 285 LEU A O 1
ATOM 2164 N N . GLY A 1 286 ? 10.049 5.730 39.261 1.00 69.31 286 GLY A N 1
ATOM 2165 C CA . GLY A 1 286 ? 10.973 6.503 38.423 1.00 69.31 286 GLY A CA 1
ATOM 2166 C C . GLY A 1 286 ? 10.459 6.711 36.990 1.00 69.31 286 GLY A C 1
ATOM 2167 O O . GLY A 1 286 ? 10.568 7.816 36.444 1.00 69.31 286 GLY A O 1
ATOM 2168 N N . PHE A 1 287 ? 9.835 5.679 36.410 1.00 69.69 287 PHE A N 1
ATOM 2169 C CA . PHE A 1 287 ? 9.181 5.758 35.100 1.00 69.69 287 PHE A CA 1
ATOM 2170 C C . PHE A 1 287 ? 7.950 6.664 35.154 1.00 69.69 287 PHE A C 1
ATOM 2172 O O . PHE A 1 287 ? 7.838 7.581 34.339 1.00 69.69 287 PHE A O 1
ATOM 2179 N N . LEU A 1 288 ? 7.076 6.477 36.147 1.00 68.38 288 LEU A N 1
ATOM 2180 C CA . LEU A 1 288 ? 5.856 7.272 36.312 1.00 68.38 288 LEU A CA 1
ATOM 2181 C C . LEU A 1 288 ? 6.174 8.762 36.504 1.00 68.38 288 LEU A C 1
ATOM 2183 O O . LEU A 1 288 ? 5.605 9.613 35.822 1.00 68.38 288 LEU A O 1
ATOM 2187 N N . ARG A 1 289 ? 7.157 9.096 37.350 1.00 67.00 289 ARG A N 1
ATOM 2188 C CA . ARG A 1 289 ? 7.580 10.485 37.596 1.00 67.00 289 ARG A CA 1
ATOM 2189 C C . ARG A 1 289 ? 8.043 11.197 36.327 1.00 67.00 289 ARG A C 1
ATOM 2191 O O . ARG A 1 289 ? 7.720 12.364 36.135 1.00 67.00 289 ARG A O 1
ATOM 2198 N N . SER A 1 290 ? 8.795 10.508 35.476 1.00 64.25 290 SER A N 1
ATOM 2199 C CA . SER A 1 290 ? 9.364 11.103 34.262 1.00 64.25 290 SER A CA 1
ATOM 2200 C C . SER A 1 290 ? 8.311 11.398 33.180 1.00 64.25 290 SER A C 1
ATOM 2202 O O . SER A 1 290 ? 8.597 12.144 32.245 1.00 64.25 290 SER A O 1
ATOM 2204 N N . HIS A 1 291 ? 7.099 10.839 33.307 1.00 64.88 291 HIS A N 1
ATOM 2205 C CA . HIS A 1 291 ? 6.089 10.840 32.242 1.00 64.88 291 HIS A CA 1
ATOM 2206 C C . HIS A 1 291 ? 4.696 11.328 32.674 1.00 64.88 291 HIS A C 1
ATOM 2208 O O . HIS A 1 291 ? 3.858 11.555 31.805 1.00 64.88 291 HIS A O 1
ATOM 2214 N N . ARG A 1 292 ? 4.454 11.558 33.974 1.00 62.59 292 ARG A N 1
ATOM 2215 C CA . ARG A 1 292 ? 3.133 11.918 34.535 1.00 62.59 292 ARG A CA 1
ATOM 2216 C C . ARG A 1 292 ? 2.463 13.148 33.903 1.00 62.59 292 ARG A C 1
ATOM 2218 O O . ARG A 1 292 ? 1.248 13.213 33.847 1.00 62.59 292 ARG A O 1
ATOM 2225 N N . GLU A 1 293 ? 3.244 14.124 33.437 1.00 58.91 293 GLU A N 1
ATOM 2226 C CA . GLU A 1 293 ? 2.734 15.371 32.833 1.00 58.91 293 GLU A CA 1
ATOM 2227 C C . GLU A 1 293 ? 2.527 15.253 31.313 1.00 58.91 293 GLU A C 1
ATOM 2229 O O . GLU A 1 293 ? 2.054 16.188 30.673 1.00 58.91 293 GLU A O 1
ATOM 2234 N N . ARG A 1 294 ? 2.929 14.126 30.710 1.00 59.69 294 ARG A N 1
ATOM 2235 C CA . ARG A 1 294 ? 3.006 13.941 29.250 1.00 59.69 294 ARG A CA 1
ATOM 2236 C C . ARG A 1 294 ? 2.180 12.767 28.731 1.00 59.69 294 ARG A C 1
ATOM 2238 O O . ARG A 1 294 ? 2.080 12.604 27.520 1.00 59.69 294 ARG A O 1
ATOM 2245 N N . VAL A 1 295 ? 1.645 11.937 29.622 1.00 60.03 295 VAL A N 1
ATOM 2246 C CA . VAL A 1 295 ? 0.979 10.675 29.289 1.00 60.03 295 VAL A CA 1
ATOM 2247 C C . VAL A 1 295 ? -0.335 10.592 30.051 1.00 60.03 295 VAL A C 1
ATOM 2249 O O . VAL A 1 295 ? -0.386 10.923 31.234 1.00 60.03 295 VAL A O 1
ATOM 2252 N N . ALA A 1 296 ? -1.389 10.160 29.358 1.00 65.94 296 ALA A N 1
ATOM 2253 C CA . ALA A 1 296 ? -2.709 10.001 29.948 1.00 65.94 296 ALA A CA 1
ATOM 2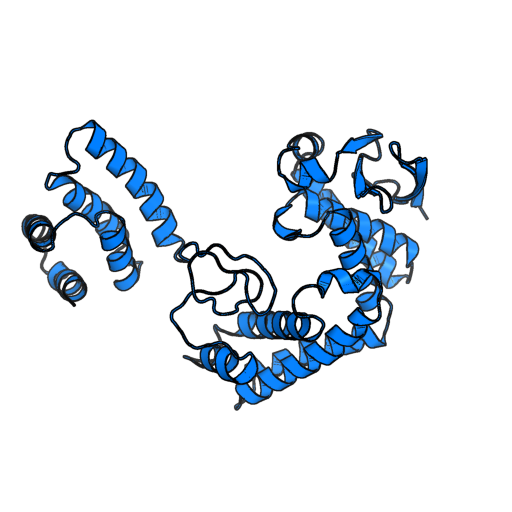254 C C . ALA A 1 296 ? -2.670 8.965 31.098 1.00 65.94 296 ALA A C 1
ATOM 2256 O O . ALA A 1 296 ? -1.978 7.945 30.969 1.00 65.94 296 ALA A O 1
ATOM 2257 N N . PRO A 1 297 ? -3.381 9.194 32.218 1.00 59.81 297 PRO A N 1
ATOM 2258 C CA . PRO A 1 297 ? -3.374 8.294 33.375 1.00 59.81 297 PRO A CA 1
ATOM 2259 C C . PRO A 1 297 ? -3.672 6.827 33.033 1.00 59.81 297 PRO A C 1
ATOM 2261 O O . PRO A 1 297 ? -3.078 5.920 33.613 1.00 59.81 297 PRO A O 1
ATOM 2264 N N . GLU A 1 298 ? -4.531 6.583 32.046 1.00 61.25 298 GLU A N 1
ATOM 2265 C CA . GLU A 1 298 ? -4.948 5.257 31.583 1.00 61.25 298 GLU A CA 1
ATOM 2266 C C . GLU A 1 298 ? -3.787 4.449 30.984 1.00 61.25 298 GLU A C 1
ATOM 2268 O O . GLU A 1 298 ? -3.726 3.229 31.133 1.00 61.25 298 GLU A O 1
ATOM 2273 N N . HIS A 1 299 ? -2.820 5.114 30.354 1.00 66.75 299 HIS A N 1
ATOM 2274 C CA . HIS A 1 299 ? -1.648 4.447 29.784 1.00 66.75 299 HIS A CA 1
ATOM 2275 C C . HIS A 1 299 ? -0.619 4.117 30.873 1.00 66.75 299 HIS A C 1
ATOM 2277 O O . HIS A 1 299 ? -0.005 3.049 30.857 1.00 66.75 299 HIS A O 1
ATOM 2283 N N . LEU A 1 300 ? -0.470 5.001 31.868 1.00 66.88 300 LEU A N 1
ATOM 2284 C CA . LEU A 1 300 ? 0.362 4.749 33.050 1.00 66.88 300 LEU A CA 1
ATOM 2285 C C . LEU A 1 300 ? -0.162 3.540 33.840 1.00 66.88 300 LEU A C 1
ATOM 2287 O O . LEU A 1 300 ? 0.619 2.695 34.279 1.00 66.88 300 LEU A O 1
ATOM 2291 N N . LEU A 1 301 ? -1.486 3.445 33.974 1.00 69.69 301 LEU A N 1
ATOM 2292 C CA . LEU A 1 301 ? -2.198 2.317 34.571 1.00 69.69 301 LEU A CA 1
ATOM 2293 C C . LEU A 1 301 ? -1.889 0.999 33.866 1.00 69.69 301 LEU A C 1
ATOM 2295 O O . LEU A 1 301 ? -1.498 0.020 34.506 1.00 69.69 301 LEU A O 1
ATOM 2299 N N . GLU A 1 302 ? -2.052 0.986 32.546 1.00 71.44 302 GLU A N 1
ATOM 2300 C CA . GLU A 1 302 ? -1.814 -0.199 31.727 1.00 71.44 302 GLU A CA 1
ATOM 2301 C C . GLU A 1 302 ? -0.344 -0.640 31.786 1.00 71.44 302 GLU A C 1
ATOM 2303 O O . GLU A 1 302 ? -0.049 -1.832 31.896 1.00 71.44 302 GLU A O 1
ATOM 2308 N N . PHE A 1 303 ? 0.591 0.314 31.817 1.00 79.12 303 PHE A N 1
ATOM 2309 C CA . PHE A 1 303 ? 2.012 0.031 32.012 1.00 79.12 303 PHE A CA 1
ATOM 2310 C C . PHE A 1 303 ? 2.299 -0.658 33.345 1.00 79.12 303 PHE A C 1
ATOM 2312 O O . PHE A 1 303 ? 2.953 -1.700 33.351 1.00 79.12 303 PHE A O 1
ATOM 2319 N N . VAL A 1 304 ? 1.785 -0.137 34.464 1.00 78.69 304 VAL A N 1
ATOM 2320 C CA . VAL A 1 304 ? 2.004 -0.740 35.791 1.00 78.69 304 VAL A CA 1
ATOM 2321 C C . VAL A 1 304 ? 1.450 -2.165 35.843 1.00 78.69 304 VAL A C 1
ATOM 2323 O O . VAL A 1 304 ? 2.145 -3.075 36.300 1.00 78.69 304 VAL A O 1
ATOM 2326 N N . ARG A 1 305 ? 0.236 -2.380 35.317 1.00 73.56 305 ARG A N 1
ATOM 2327 C CA . ARG A 1 305 ? -0.406 -3.705 35.273 1.00 73.56 305 ARG A CA 1
ATOM 2328 C C . ARG A 1 305 ? 0.414 -4.726 34.489 1.00 73.56 305 ARG A C 1
ATOM 2330 O O . ARG A 1 305 ? 0.484 -5.884 34.890 1.00 73.56 305 ARG A O 1
ATOM 2337 N N . ARG A 1 306 ? 1.046 -4.308 33.392 1.00 75.62 306 ARG A N 1
ATOM 2338 C CA . ARG A 1 306 ? 1.849 -5.189 32.531 1.00 75.62 306 ARG A CA 1
ATOM 2339 C C . ARG A 1 306 ? 3.280 -5.384 33.012 1.00 75.62 306 ARG A C 1
ATOM 2341 O O . ARG A 1 306 ? 3.838 -6.459 32.816 1.00 75.62 306 ARG A O 1
ATOM 2348 N N . ALA A 1 307 ? 3.873 -4.370 33.630 1.00 79.25 307 ALA A N 1
ATOM 2349 C CA . ALA A 1 307 ? 5.245 -4.424 34.110 1.00 79.25 307 ALA A CA 1
ATOM 2350 C C . ALA A 1 307 ? 5.387 -5.331 35.344 1.00 79.25 307 ALA A C 1
ATOM 2352 O O . ALA A 1 307 ? 6.340 -6.105 35.436 1.00 79.25 307 ALA A O 1
ATOM 2353 N N . ILE A 1 308 ? 4.437 -5.264 36.282 1.00 77.06 308 ILE A N 1
ATOM 2354 C CA . ILE A 1 308 ? 4.485 -6.007 37.554 1.00 77.06 308 ILE A CA 1
ATOM 2355 C C . ILE A 1 308 ? 3.151 -6.685 37.906 1.00 77.06 308 ILE A C 1
ATOM 2357 O O . ILE A 1 308 ? 2.617 -6.469 38.997 1.00 77.06 308 ILE A O 1
ATOM 2361 N N . PRO A 1 309 ? 2.605 -7.555 37.037 1.00 74.44 309 PRO A N 1
ATOM 2362 C CA . PRO A 1 309 ? 1.297 -8.181 37.253 1.00 74.44 309 PRO A CA 1
ATOM 2363 C C . PRO A 1 309 ? 1.213 -9.030 38.532 1.00 74.44 309 PRO A C 1
ATOM 2365 O O . PRO A 1 309 ? 0.121 -9.330 39.004 1.00 74.44 309 PRO A O 1
ATOM 2368 N N . TRP A 1 310 ? 2.355 -9.433 39.098 1.00 73.19 310 TRP A N 1
ATOM 2369 C CA . TRP A 1 310 ? 2.440 -10.258 40.306 1.00 73.19 310 TRP A CA 1
ATOM 2370 C C . TRP A 1 310 ? 2.455 -9.458 41.618 1.00 73.19 310 TRP A C 1
ATOM 2372 O O . TRP A 1 310 ? 2.408 -10.057 42.694 1.00 73.19 310 TRP A O 1
ATOM 2382 N N . VAL A 1 311 ? 2.565 -8.126 41.574 1.00 70.94 311 VAL A N 1
ATOM 2383 C CA . VAL A 1 311 ? 2.599 -7.300 42.788 1.00 70.94 311 VAL A CA 1
ATOM 2384 C C . VAL A 1 311 ? 1.171 -7.036 43.257 1.00 70.94 311 VAL A C 1
ATOM 2386 O O . VAL A 1 311 ? 0.343 -6.509 42.518 1.00 70.94 311 VAL A O 1
ATOM 2389 N N . SER A 1 312 ? 0.879 -7.397 44.509 1.00 71.31 312 SER A N 1
ATOM 2390 C CA . SER A 1 312 ? -0.442 -7.173 45.092 1.00 71.31 312 SER A CA 1
ATOM 2391 C C . SER A 1 312 ? -0.754 -5.682 45.233 1.00 71.31 312 SER A C 1
ATOM 2393 O O . SER A 1 312 ? 0.131 -4.841 45.410 1.00 71.31 312 SER A O 1
ATOM 2395 N N . ARG A 1 313 ? -2.049 -5.357 45.226 1.00 64.50 313 ARG A N 1
ATOM 2396 C CA . ARG A 1 313 ? -2.547 -3.995 45.460 1.00 64.50 313 ARG A CA 1
ATOM 2397 C C . ARG A 1 313 ? -2.027 -3.399 46.774 1.00 64.50 313 ARG A C 1
ATOM 2399 O O . ARG A 1 313 ? -1.661 -2.232 46.812 1.00 64.50 313 ARG A O 1
ATOM 2406 N N . GLU A 1 314 ? -1.956 -4.201 47.833 1.00 67.38 314 GLU A N 1
ATOM 2407 C CA . GLU A 1 314 ? -1.427 -3.789 49.141 1.00 67.38 314 GLU A CA 1
ATOM 2408 C C . GLU A 1 314 ? 0.057 -3.409 49.063 1.00 67.38 314 GLU A C 1
ATOM 2410 O O . GLU A 1 314 ? 0.435 -2.339 49.529 1.00 67.38 314 GLU A O 1
ATOM 2415 N N . ARG A 1 315 ? 0.886 -4.205 48.374 1.00 66.25 315 ARG A N 1
ATOM 2416 C CA . ARG A 1 315 ? 2.312 -3.897 48.162 1.00 66.25 315 ARG A CA 1
ATOM 2417 C C . ARG A 1 315 ? 2.538 -2.674 47.272 1.00 66.25 315 ARG A C 1
ATOM 2419 O O . ARG A 1 315 ? 3.484 -1.919 47.494 1.00 66.25 315 ARG A O 1
ATOM 2426 N N . LEU A 1 316 ? 1.672 -2.457 46.281 1.00 68.44 316 LEU A N 1
ATOM 2427 C CA . LEU A 1 316 ? 1.653 -1.214 45.504 1.00 68.44 316 LEU A CA 1
ATOM 2428 C C . LEU A 1 316 ? 1.366 -0.016 46.416 1.00 68.44 316 LEU A C 1
ATOM 2430 O O . LEU A 1 316 ? 2.101 0.968 46.367 1.00 68.44 316 LEU A O 1
ATOM 2434 N N . HIS A 1 317 ? 0.360 -0.118 47.291 1.00 67.00 317 HIS A N 1
ATOM 2435 C CA . HIS A 1 317 ? 0.044 0.921 48.274 1.00 67.00 317 HIS A CA 1
ATOM 2436 C C . HIS A 1 317 ? 1.183 1.178 49.260 1.00 67.00 317 HIS A C 1
ATOM 2438 O O . HIS A 1 317 ? 1.499 2.338 49.498 1.00 67.00 317 HIS A O 1
ATOM 2444 N N . GLU A 1 318 ? 1.839 0.145 49.786 1.00 67.56 318 GLU A N 1
ATOM 2445 C CA . GLU A 1 318 ? 3.004 0.294 50.669 1.00 67.56 318 GLU A CA 1
ATOM 2446 C C . GLU A 1 318 ? 4.158 1.031 49.976 1.00 67.56 318 GLU A C 1
ATOM 2448 O O . GLU A 1 318 ? 4.757 1.941 50.552 1.00 67.56 318 GLU A O 1
ATOM 2453 N N . GLY A 1 319 ? 4.441 0.689 48.715 1.00 65.38 319 GLY A N 1
ATOM 2454 C CA . GLY A 1 319 ? 5.487 1.345 47.930 1.00 65.38 319 GLY A CA 1
ATOM 2455 C C . GLY A 1 319 ? 5.165 2.801 47.587 1.00 65.38 319 GLY A C 1
ATOM 2456 O O . GLY A 1 319 ? 6.063 3.642 47.618 1.00 65.38 319 GLY A O 1
ATOM 2457 N N . LEU A 1 320 ? 3.891 3.105 47.324 1.00 63.25 320 LEU A N 1
ATOM 2458 C CA . LEU A 1 320 ? 3.383 4.458 47.071 1.00 63.25 320 LEU A CA 1
ATOM 2459 C C . LEU A 1 320 ? 3.344 5.305 48.354 1.00 63.25 320 LEU A C 1
ATOM 2461 O O . LEU A 1 320 ? 3.738 6.467 48.335 1.00 63.25 320 LEU A O 1
ATOM 2465 N N . ALA A 1 321 ? 2.950 4.720 49.487 1.00 61.19 321 ALA A N 1
ATOM 2466 C CA . ALA A 1 321 ? 2.906 5.381 50.791 1.00 61.19 321 ALA A CA 1
ATOM 2467 C C . ALA A 1 321 ? 4.307 5.711 51.327 1.00 61.19 321 ALA A C 1
ATOM 2469 O O . ALA A 1 321 ? 4.508 6.771 51.909 1.00 61.19 321 ALA A O 1
ATOM 2470 N N . HIS A 1 322 ? 5.308 4.860 51.069 1.00 57.66 322 HIS A N 1
ATOM 2471 C CA . HIS A 1 322 ? 6.720 5.180 51.330 1.00 57.66 322 HIS A CA 1
ATOM 2472 C C . HIS A 1 322 ? 7.257 6.354 50.492 1.00 57.66 322 HIS A C 1
ATOM 2474 O O . HIS A 1 322 ? 8.326 6.881 50.795 1.00 57.66 322 HIS A O 1
ATOM 2480 N N . TRP A 1 323 ? 6.534 6.752 49.445 1.00 53.03 323 TRP A N 1
ATOM 2481 C CA . TRP A 1 323 ? 6.860 7.864 48.554 1.00 53.03 323 TRP A C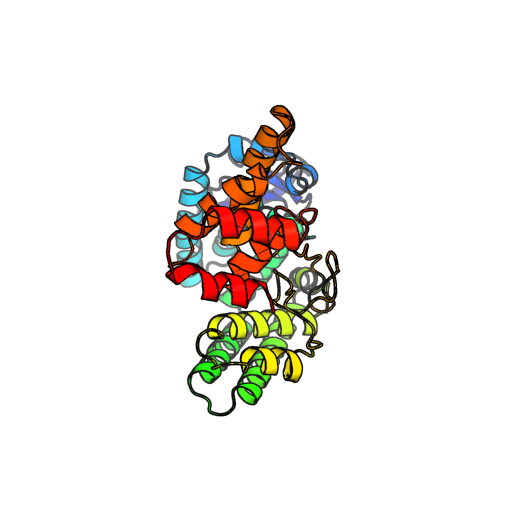A 1
ATOM 2482 C C . TRP A 1 323 ? 5.975 9.104 48.763 1.00 53.03 323 TRP A C 1
ATOM 2484 O O . TRP A 1 323 ? 6.327 10.182 48.280 1.00 53.03 323 TRP A O 1
ATOM 2494 N N . ALA A 1 324 ? 4.864 8.982 49.499 1.00 46.94 324 ALA A N 1
ATOM 2495 C CA . ALA A 1 324 ? 3.930 10.059 49.811 1.00 46.94 324 ALA A CA 1
ATOM 2496 C C . ALA A 1 324 ? 4.524 11.037 50.846 1.00 46.94 324 ALA A C 1
ATOM 2498 O O . ALA A 1 324 ? 4.169 11.044 52.020 1.00 46.94 324 ALA A O 1
ATOM 2499 N N . LEU A 1 325 ? 5.456 11.869 50.383 1.00 47.62 325 LEU A N 1
ATOM 2500 C CA . LEU A 1 325 ? 5.832 13.144 51.004 1.00 47.62 325 LEU A CA 1
ATOM 2501 C C . LEU A 1 325 ? 5.445 14.343 50.116 1.00 47.62 325 LEU A C 1
ATOM 2503 O O . LEU A 1 325 ? 5.900 15.455 50.371 1.00 47.62 325 LEU A O 1
ATOM 2507 N N . MET A 1 326 ? 4.630 14.141 49.070 1.00 47.03 326 MET A N 1
ATOM 2508 C CA . MET A 1 326 ? 4.126 15.220 48.210 1.00 47.03 326 MET A CA 1
ATOM 2509 C C . MET A 1 326 ? 2.630 15.012 47.919 1.00 47.03 326 MET A C 1
ATOM 2511 O O . MET A 1 326 ? 2.253 13.989 47.346 1.00 47.03 326 MET A O 1
ATOM 2515 N N . ASP A 1 327 ? 1.804 15.979 48.327 1.00 47.16 327 ASP A N 1
ATOM 2516 C CA . ASP A 1 327 ? 0.331 15.919 48.389 1.00 47.16 327 ASP A CA 1
ATOM 2517 C C . ASP A 1 327 ? -0.373 15.697 47.029 1.00 47.16 327 ASP A C 1
ATOM 2519 O O . ASP A 1 327 ? -1.511 15.235 46.981 1.00 47.16 327 ASP A O 1
ATOM 2523 N N . ASP A 1 328 ? 0.323 15.910 45.910 1.00 51.25 328 ASP A N 1
ATOM 2524 C CA . ASP A 1 328 ? -0.255 15.888 44.555 1.00 51.25 328 ASP A CA 1
ATOM 2525 C C . ASP A 1 328 ? -0.374 14.476 43.934 1.00 51.25 328 ASP A C 1
ATOM 2527 O O . ASP A 1 328 ? -0.677 14.333 42.749 1.00 51.25 328 ASP A O 1
ATOM 2531 N N . GLN A 1 329 ? -0.064 13.409 44.683 1.00 54.38 329 GLN A N 1
ATOM 2532 C CA . GLN A 1 329 ? -0.034 12.031 44.156 1.00 54.38 329 GLN A CA 1
ATOM 2533 C C . GLN A 1 329 ? -1.236 11.168 44.557 1.00 54.38 329 GLN A C 1
ATOM 2535 O O . GLN A 1 329 ? -1.413 10.088 43.995 1.00 54.38 329 GLN A O 1
ATOM 2540 N N . LEU A 1 330 ? -2.089 11.643 45.469 1.00 52.09 330 LEU A N 1
ATOM 2541 C CA . LEU A 1 330 ? -3.301 10.933 45.897 1.00 52.09 330 LEU A CA 1
ATOM 2542 C C . LEU A 1 330 ? -4.300 10.725 44.749 1.00 52.09 330 LEU A C 1
ATOM 2544 O O . LEU A 1 330 ? -4.886 9.656 44.655 1.00 52.09 330 LEU A O 1
ATOM 2548 N N . GLU A 1 331 ? -4.423 11.672 43.819 1.00 53.84 331 GLU A N 1
ATOM 2549 C CA . GLU A 1 331 ? -5.396 11.605 42.716 1.00 53.84 331 GLU A CA 1
ATOM 2550 C C . GLU A 1 331 ? -5.018 10.554 41.648 1.00 53.84 331 GLU A C 1
ATOM 2552 O O . GLU A 1 331 ? -5.871 9.823 41.137 1.00 53.84 331 GLU A O 1
ATOM 2557 N N . LEU A 1 332 ? -3.716 10.390 41.369 1.00 55.31 332 LEU A N 1
ATOM 2558 C CA . LEU A 1 332 ? -3.206 9.302 40.523 1.00 55.31 332 LEU A CA 1
ATOM 2559 C C . LEU A 1 332 ? -3.401 7.944 41.211 1.00 55.31 332 LEU A C 1
ATOM 2561 O O . LEU A 1 332 ? -3.765 6.969 40.556 1.00 55.31 332 LEU A O 1
ATOM 2565 N N . ILE A 1 333 ? -3.201 7.889 42.532 1.00 53.69 333 ILE A N 1
ATOM 2566 C CA . ILE A 1 333 ? -3.426 6.692 43.352 1.00 53.69 333 ILE A CA 1
ATOM 2567 C C . ILE A 1 333 ? -4.913 6.318 43.364 1.00 53.69 333 ILE A C 1
ATOM 2569 O O . ILE A 1 333 ? -5.233 5.152 43.163 1.00 53.69 333 ILE A O 1
ATOM 2573 N N . GLU A 1 334 ? -5.822 7.277 43.517 1.00 54.44 334 GLU A N 1
ATOM 2574 C CA . GLU A 1 334 ? -7.273 7.059 43.456 1.00 54.44 334 GLU A CA 1
ATOM 2575 C C . GLU A 1 334 ? -7.745 6.631 42.058 1.00 54.44 334 GLU A C 1
ATOM 2577 O O . GLU A 1 334 ? -8.630 5.783 41.926 1.00 54.44 334 GLU A O 1
ATOM 2582 N N . THR A 1 335 ? -7.098 7.135 41.006 1.00 53.22 335 THR A N 1
ATOM 2583 C CA . THR A 1 335 ? -7.334 6.706 39.618 1.00 53.22 335 THR A CA 1
ATOM 2584 C C . THR A 1 335 ? -6.807 5.286 39.363 1.00 53.22 335 THR A C 1
ATOM 2586 O O . THR A 1 335 ? -7.451 4.511 38.662 1.00 53.22 335 THR A O 1
ATOM 2589 N N . LEU A 1 336 ? -5.702 4.890 40.010 1.00 49.03 336 LEU A N 1
ATOM 2590 C CA . LEU A 1 336 ? -5.207 3.503 40.069 1.00 49.03 336 LEU A CA 1
ATOM 2591 C C . LEU A 1 336 ? -6.081 2.560 40.910 1.00 49.03 336 LEU A C 1
ATOM 2593 O O . LEU A 1 336 ? -5.914 1.342 40.825 1.00 49.03 336 LEU A O 1
ATOM 2597 N N . GLN A 1 337 ? -7.006 3.095 41.709 1.00 46.91 337 GLN A N 1
ATOM 2598 C CA . GLN A 1 337 ? -7.861 2.334 42.621 1.00 46.91 337 GLN A CA 1
ATOM 2599 C C . GLN A 1 337 ? -9.262 2.002 42.070 1.00 46.91 337 GLN A C 1
ATOM 2601 O O . GLN A 1 337 ? -9.933 1.179 42.711 1.00 46.91 337 GLN A O 1
ATOM 2606 N N . ARG A 1 338 ? -9.692 2.609 40.950 1.00 48.97 338 ARG A N 1
ATOM 2607 C CA . ARG A 1 338 ? -10.941 2.296 40.218 1.00 48.97 338 ARG A CA 1
ATOM 2608 C C . ARG A 1 338 ? -10.704 1.260 39.120 1.00 48.97 338 ARG A C 1
ATOM 2610 O O . ARG A 1 338 ? -11.615 0.425 38.939 1.00 48.97 338 ARG A O 1
#